Protein AF-A0A2Z3JJ74-F1 (afdb_monomer)

Mean predicted aligned error: 3.18 Å

Nearest PDB structures (foldseek):
  3q15-assembly2_B-3  TM=5.407E-01  e=2.964E-02  Bacillus subtilis
  3hym-assembly10_H  TM=3.505E-01  e=3.329E-03  Homo sapiens
  3q15-assembly1_A-2  TM=4.955E-01  e=2.964E-02  Bacillus subtilis
  8rw5-assembly1_B  TM=6.571E-01  e=2.041E-01  Myxococcus xanthus
  4i1a-assembly3_A  TM=4.441E-01  e=2.104E-02  Bacillus subtilis subsp. subtilis str. 168

Secondary structure (DSSP, 8-state):
--HHHHHTS-HHHHHHHHHH--PPTT-HHHHHHHHHHTT-HHHHHHHHHHTGGGGHHHHHHHHHHTT-HHHHHHHHTTS-SSHHHHHHHHHHHHHHTSSHHHHHHHHHHHHHHHT-HHHHHHHHHHHHHHHHHTT-HHHHHHHHHHHHHHHHHTTPPPPHHHHHHHHHHHHHTT-HHHHHHHHHHHHHHSPTTSHHHHHHHHHTT-HHHHHHHHHHTT--GGGSPP--

Structure (mmCIF, N/CA/C/O backbone):
data_AF-A0A2Z3JJ74-F1
#
_entry.id   AF-A0A2Z3JJ74-F1
#
loop_
_atom_site.group_PDB
_atom_site.id
_atom_site.type_symbol
_atom_site.label_atom_id
_atom_site.label_alt_id
_atom_site.label_comp_id
_atom_site.label_asym_id
_atom_site.label_entity_id
_atom_site.label_seq_id
_atom_site.pdbx_PDB_ins_code
_atom_site.Cartn_x
_atom_site.Cartn_y
_atom_site.Cartn_z
_atom_site.occupancy
_atom_site.B_iso_or_equiv
_atom_site.auth_seq_id
_atom_site.auth_comp_id
_atom_site.auth_asym_id
_atom_site.auth_atom_id
_atom_site.pdbx_PDB_model_num
ATOM 1 N N . MET A 1 1 ? 0.971 3.883 -30.076 1.00 81.44 1 MET A N 1
ATOM 2 C CA . MET A 1 1 ? 0.743 4.647 -28.828 1.00 81.44 1 MET A CA 1
ATOM 3 C C . MET A 1 1 ? 1.980 4.491 -27.959 1.00 81.44 1 MET A C 1
ATOM 5 O O . MET A 1 1 ? 2.457 3.372 -27.861 1.00 81.44 1 MET A O 1
ATOM 9 N N . THR A 1 2 ? 2.537 5.574 -27.412 1.00 91.25 2 THR A N 1
ATOM 10 C CA . THR A 1 2 ? 3.778 5.535 -26.610 1.00 91.25 2 THR A CA 1
ATOM 11 C C . THR A 1 2 ? 3.475 5.489 -25.112 1.00 91.25 2 THR A C 1
ATOM 13 O O . THR A 1 2 ? 2.381 5.871 -24.689 1.00 91.25 2 THR A O 1
ATOM 16 N N . LEU A 1 3 ? 4.451 5.090 -24.288 1.00 90.12 3 LEU A N 1
ATOM 17 C CA . LEU A 1 3 ? 4.303 5.116 -22.830 1.00 90.12 3 LEU A CA 1
ATOM 18 C C . LEU A 1 3 ? 4.052 6.536 -22.290 1.00 90.12 3 LEU A C 1
ATOM 20 O O . LEU A 1 3 ? 3.273 6.722 -21.356 1.00 90.12 3 LEU A O 1
ATOM 24 N N . ALA A 1 4 ? 4.670 7.551 -22.902 1.00 90.50 4 ALA A N 1
ATOM 25 C CA . ALA A 1 4 ? 4.435 8.950 -22.552 1.00 90.50 4 ALA A CA 1
ATOM 26 C C . ALA A 1 4 ? 2.976 9.367 -22.802 1.00 90.50 4 ALA A C 1
ATOM 28 O O . ALA A 1 4 ? 2.380 10.020 -21.950 1.00 90.50 4 ALA A O 1
ATOM 29 N N . ALA A 1 5 ? 2.382 8.932 -23.920 1.00 91.12 5 ALA A N 1
ATOM 30 C CA . ALA A 1 5 ? 0.978 9.200 -24.225 1.00 91.12 5 ALA A CA 1
ATOM 31 C C . ALA A 1 5 ? 0.029 8.513 -23.234 1.00 91.12 5 ALA A C 1
ATOM 33 O O . ALA A 1 5 ? -0.973 9.098 -22.847 1.00 91.12 5 ALA A O 1
ATOM 34 N N . LEU A 1 6 ? 0.353 7.301 -22.771 1.00 92.56 6 LEU A N 1
ATOM 35 C CA . LEU A 1 6 ? -0.458 6.617 -21.759 1.00 92.56 6 LEU A CA 1
ATOM 36 C C . LEU A 1 6 ? -0.535 7.400 -20.444 1.00 92.56 6 LEU A C 1
ATOM 38 O O . LEU A 1 6 ? -1.599 7.475 -19.840 1.00 92.56 6 LEU A O 1
ATOM 42 N N . ARG A 1 7 ? 0.570 8.015 -20.006 1.00 90.62 7 ARG A N 1
ATOM 43 C CA . ARG A 1 7 ? 0.632 8.754 -18.730 1.00 90.62 7 ARG A CA 1
ATOM 44 C C . ARG A 1 7 ? -0.282 9.976 -18.675 1.00 90.62 7 ARG A C 1
ATOM 46 O O . ARG A 1 7 ? -0.582 10.441 -17.581 1.00 90.62 7 ARG A O 1
ATOM 53 N N . THR A 1 8 ? -0.694 10.504 -19.825 1.00 91.12 8 THR A N 1
ATOM 54 C CA . THR A 1 8 ? -1.571 11.678 -19.903 1.00 91.12 8 THR A CA 1
ATOM 55 C C . THR A 1 8 ? -3.040 11.311 -20.085 1.00 91.12 8 THR A C 1
ATOM 57 O O . THR A 1 8 ? -3.897 12.193 -20.025 1.00 91.12 8 THR A O 1
ATOM 60 N N . LEU A 1 9 ? -3.358 10.028 -20.298 1.00 91.31 9 LEU A N 1
ATOM 61 C CA . LEU A 1 9 ? -4.735 9.602 -20.498 1.00 91.31 9 LEU A CA 1
ATOM 62 C C . LEU A 1 9 ? -5.548 9.715 -19.200 1.00 91.31 9 LEU A C 1
ATOM 64 O O . LEU A 1 9 ? -5.073 9.320 -18.132 1.00 91.31 9 LEU A O 1
ATOM 68 N N . PRO A 1 10 ? -6.817 10.154 -19.287 1.00 90.69 10 PRO A N 1
ATOM 69 C CA . PRO A 1 10 ? -7.765 9.998 -18.195 1.00 90.69 10 PRO A CA 1
ATOM 70 C C . PRO A 1 10 ? -7.895 8.526 -17.786 1.00 90.69 10 PRO A C 1
ATOM 72 O O . PRO A 1 10 ? -7.882 7.638 -18.641 1.00 90.69 10 PRO A O 1
ATOM 75 N N . ASP A 1 11 ? -8.115 8.269 -16.494 1.00 86.56 11 ASP A N 1
ATOM 76 C CA . ASP A 1 11 ? -8.204 6.907 -15.939 1.00 86.56 11 ASP A CA 1
ATOM 77 C C . ASP A 1 11 ? -9.179 5.993 -16.705 1.00 86.56 11 ASP A C 1
ATOM 79 O O . ASP A 1 11 ? -8.875 4.829 -16.964 1.00 86.56 11 ASP A O 1
ATOM 83 N N . ALA A 1 12 ? -10.321 6.549 -17.133 1.00 85.62 12 ALA A N 1
ATOM 84 C CA . ALA A 1 12 ? -11.353 5.832 -17.880 1.00 85.62 12 ALA A CA 1
ATOM 85 C C . ALA A 1 12 ? -10.847 5.246 -19.212 1.00 85.62 12 ALA A C 1
ATOM 87 O O . ALA A 1 12 ? -11.315 4.191 -19.635 1.00 85.62 12 ALA A O 1
ATOM 88 N N . LEU A 1 13 ? -9.885 5.909 -19.862 1.00 92.31 13 LEU A N 1
ATOM 89 C CA . LEU A 1 13 ? -9.288 5.465 -21.125 1.00 92.31 13 LEU A CA 1
ATOM 90 C C . LEU A 1 13 ? -7.998 4.672 -20.899 1.00 92.31 13 LEU A C 1
ATOM 92 O O . LEU A 1 13 ? -7.691 3.763 -21.673 1.00 92.31 13 LEU A O 1
ATOM 96 N N . LEU A 1 14 ? -7.267 4.982 -19.824 1.00 93.06 14 LEU A N 1
ATOM 97 C CA . LEU A 1 14 ? -5.982 4.369 -19.504 1.00 93.06 14 LEU A CA 1
ATOM 98 C C . LEU A 1 14 ? -6.075 2.844 -19.398 1.00 93.06 14 LEU A C 1
ATOM 100 O O . LEU A 1 14 ? -5.229 2.142 -19.942 1.00 93.06 14 LEU A O 1
ATOM 104 N N . LEU A 1 15 ? -7.110 2.310 -18.745 1.00 91.38 15 LEU A N 1
ATOM 105 C CA . LEU A 1 15 ? -7.262 0.860 -18.589 1.00 91.38 15 LEU A CA 1
ATOM 106 C C . LEU A 1 15 ? -7.426 0.123 -19.920 1.00 91.38 15 LEU A C 1
ATOM 108 O O . LEU A 1 15 ? -6.804 -0.919 -20.126 1.00 91.38 15 LEU A O 1
ATOM 112 N N . GLY A 1 16 ? -8.272 0.645 -20.811 1.00 92.31 16 GLY A N 1
ATOM 113 C CA . GLY A 1 16 ? -8.453 0.071 -22.144 1.00 92.31 16 GLY A CA 1
ATOM 114 C C . GLY A 1 16 ? -7.152 0.137 -22.936 1.00 92.31 16 GLY A C 1
ATOM 115 O O . GLY A 1 16 ? -6.724 -0.855 -23.519 1.00 92.31 16 GLY A O 1
ATOM 116 N N . ALA A 1 17 ? -6.474 1.280 -22.864 1.00 94.44 17 ALA A N 1
ATOM 117 C CA . ALA A 1 17 ? -5.208 1.513 -23.536 1.00 94.44 17 ALA A CA 1
ATOM 118 C C . ALA A 1 17 ? -4.090 0.569 -23.044 1.00 94.44 17 ALA A C 1
ATOM 120 O O . ALA A 1 17 ? -3.390 -0.018 -23.865 1.00 94.44 17 ALA A O 1
ATOM 121 N N . LEU A 1 18 ? -3.962 0.351 -21.729 1.00 94.38 18 LEU A N 1
ATOM 122 C CA . LEU A 1 18 ? -2.958 -0.544 -21.137 1.00 94.38 18 LEU A CA 1
ATOM 123 C C . LEU A 1 18 ? -3.126 -2.005 -21.574 1.00 94.38 18 LEU A C 1
ATOM 125 O O . LEU A 1 18 ? -2.128 -2.686 -21.780 1.00 94.38 18 LEU A O 1
ATOM 129 N N . LYS A 1 19 ? -4.363 -2.487 -21.755 1.00 91.31 19 LYS A N 1
ATOM 130 C CA . LYS A 1 19 ? -4.632 -3.876 -22.181 1.00 91.31 19 LYS A CA 1
ATOM 131 C C . LYS A 1 19 ? -4.130 -4.193 -23.590 1.00 91.31 19 LYS A C 1
ATOM 133 O O . LYS A 1 19 ? -3.843 -5.349 -23.882 1.00 91.31 19 LYS A O 1
ATOM 138 N N . HIS A 1 20 ? -4.048 -3.180 -24.448 1.00 94.00 20 HIS A N 1
ATOM 139 C CA . HIS A 1 20 ? -3.585 -3.306 -25.832 1.00 94.00 20 HIS A CA 1
ATOM 140 C C . HIS A 1 20 ? -2.182 -2.729 -26.041 1.00 94.00 20 HIS A C 1
ATOM 142 O O . HIS A 1 20 ? -1.669 -2.734 -27.159 1.00 94.00 20 HIS A O 1
ATOM 148 N N . PHE A 1 21 ? -1.568 -2.202 -24.983 1.00 95.25 21 PHE A N 1
ATOM 149 C CA . PHE A 1 21 ? -0.227 -1.659 -25.041 1.00 95.25 21 PHE A CA 1
ATOM 150 C C . PHE A 1 21 ? 0.806 -2.772 -24.890 1.00 95.25 21 PHE A C 1
ATOM 152 O O . PHE A 1 21 ? 0.683 -3.641 -24.030 1.00 95.25 21 PHE A O 1
ATOM 159 N N . GLN A 1 22 ? 1.858 -2.692 -25.696 1.00 95.25 22 GLN A N 1
ATOM 160 C CA . GLN A 1 22 ? 3.058 -3.495 -25.544 1.00 95.25 22 GLN A CA 1
ATOM 161 C C . GLN A 1 22 ? 4.233 -2.523 -25.363 1.00 95.25 22 GLN A C 1
ATOM 163 O O . GLN A 1 22 ? 4.467 -1.721 -26.271 1.00 95.25 22 GLN A O 1
ATOM 168 N N . PRO A 1 23 ? 4.940 -2.545 -24.217 1.00 94.75 23 PRO A N 1
ATOM 169 C CA . PRO A 1 23 ? 6.120 -1.708 -24.029 1.00 94.75 23 PRO A CA 1
ATOM 170 C C . PRO A 1 23 ? 7.204 -2.067 -25.045 1.00 94.75 23 PRO A C 1
ATOM 172 O O . PRO A 1 23 ? 7.373 -3.241 -25.389 1.00 94.75 23 PRO A O 1
ATOM 175 N N . ALA A 1 24 ? 7.933 -1.054 -25.516 1.00 94.19 24 ALA A N 1
ATOM 176 C CA . ALA A 1 24 ? 9.153 -1.278 -26.278 1.00 94.19 24 ALA A CA 1
ATOM 177 C C . ALA A 1 24 ? 10.269 -1.811 -25.363 1.00 94.19 24 ALA A C 1
ATOM 179 O O . ALA A 1 24 ? 10.198 -1.675 -24.139 1.00 94.19 24 ALA A O 1
ATOM 180 N N . LEU A 1 25 ? 11.314 -2.381 -25.969 1.00 92.00 25 LEU A N 1
ATOM 181 C CA . LEU A 1 25 ? 12.481 -2.866 -25.236 1.00 92.00 25 LEU A CA 1
ATOM 182 C C . LEU A 1 25 ? 13.097 -1.736 -24.395 1.00 92.00 25 LEU A C 1
ATOM 184 O O . LEU A 1 25 ? 13.431 -0.676 -24.924 1.00 92.00 25 LEU A O 1
ATOM 188 N N . GLY A 1 26 ? 13.259 -1.977 -23.097 1.00 92.75 26 GLY A N 1
ATOM 189 C CA . GLY A 1 26 ? 13.773 -1.012 -22.126 1.00 92.75 26 GLY A CA 1
ATOM 190 C C . GLY A 1 26 ? 12.697 -0.142 -21.463 1.00 92.75 26 GLY A C 1
ATOM 191 O O . GLY A 1 26 ? 12.994 0.547 -20.486 1.00 92.75 26 GLY A O 1
ATOM 192 N N . GLU A 1 27 ? 11.445 -0.171 -21.931 1.00 95.44 27 GLU A N 1
ATOM 193 C CA . GLU A 1 27 ? 10.333 0.571 -21.320 1.00 95.44 27 GLU A CA 1
ATOM 194 C C . GLU A 1 27 ? 9.544 -0.258 -20.295 1.00 95.44 27 GLU A C 1
ATOM 196 O O . GLU A 1 27 ? 8.685 0.282 -19.590 1.00 95.44 27 GLU A O 1
ATOM 201 N N . GLU A 1 28 ? 9.812 -1.560 -20.180 1.00 96.69 28 GLU A N 1
ATOM 202 C CA . GLU A 1 28 ? 8.980 -2.508 -19.439 1.00 96.69 28 GLU A CA 1
ATOM 203 C C . GLU A 1 28 ? 8.867 -2.148 -17.955 1.00 96.69 28 GLU A C 1
ATOM 205 O O . GLU A 1 28 ? 7.777 -2.209 -17.391 1.00 96.69 28 GLU A O 1
ATOM 210 N N . GLY A 1 29 ? 9.952 -1.690 -17.323 1.00 96.00 29 GLY A N 1
ATOM 211 C CA . GLY A 1 29 ? 9.925 -1.275 -15.916 1.00 96.00 29 GLY A CA 1
ATOM 212 C C . GLY A 1 29 ? 9.048 -0.039 -15.685 1.00 96.00 29 GLY A C 1
ATOM 213 O O . GLY A 1 29 ? 8.259 0.020 -14.740 1.00 96.00 29 GLY A O 1
ATOM 214 N N . ALA A 1 30 ? 9.122 0.937 -16.589 1.00 95.88 30 ALA A N 1
ATOM 215 C CA . ALA A 1 30 ? 8.307 2.144 -16.518 1.00 95.88 30 ALA A CA 1
ATOM 216 C C . ALA A 1 30 ? 6.828 1.856 -16.836 1.00 95.88 30 ALA A C 1
ATOM 218 O O . ALA A 1 30 ? 5.938 2.452 -16.220 1.00 95.88 30 ALA A O 1
ATOM 219 N N . ALA A 1 31 ? 6.561 0.922 -17.751 1.00 96.88 31 ALA A N 1
ATOM 220 C CA . ALA A 1 31 ? 5.224 0.412 -18.027 1.00 96.88 31 ALA A CA 1
ATOM 221 C C . ALA A 1 31 ? 4.662 -0.373 -16.832 1.00 96.88 31 ALA A C 1
ATOM 223 O O . ALA A 1 31 ? 3.504 -0.178 -16.465 1.00 96.88 31 ALA A O 1
ATOM 224 N N . ALA A 1 32 ? 5.484 -1.193 -16.170 1.00 97.81 32 ALA A N 1
ATOM 225 C CA . ALA A 1 32 ? 5.106 -1.936 -14.973 1.00 97.81 32 ALA A CA 1
ATOM 226 C C . ALA A 1 32 ? 4.701 -1.000 -13.828 1.00 97.81 32 ALA A C 1
ATOM 228 O O . ALA A 1 32 ? 3.662 -1.202 -13.200 1.00 97.81 32 ALA A O 1
ATOM 229 N N . ALA A 1 33 ? 5.472 0.067 -13.597 1.00 96.81 33 ALA A N 1
ATOM 230 C CA . ALA A 1 33 ? 5.139 1.087 -12.606 1.00 96.81 33 ALA A CA 1
ATOM 231 C C . ALA A 1 33 ? 3.805 1.781 -12.924 1.00 96.81 33 ALA A C 1
ATOM 233 O O . ALA A 1 33 ? 2.973 1.955 -12.032 1.00 96.81 33 ALA A O 1
ATOM 234 N N . LEU A 1 34 ? 3.573 2.131 -14.196 1.00 96.25 34 LEU A N 1
ATOM 235 C CA . LEU A 1 34 ? 2.317 2.744 -14.632 1.00 96.25 34 LEU A CA 1
ATOM 236 C C . LEU A 1 34 ? 1.124 1.799 -14.433 1.00 96.25 34 LEU A C 1
ATOM 238 O O . LEU A 1 34 ? 0.114 2.209 -13.866 1.00 96.25 34 LEU A O 1
ATOM 242 N N . ALA A 1 35 ? 1.247 0.533 -14.842 1.00 96.88 35 ALA A N 1
ATOM 243 C CA . ALA A 1 35 ? 0.207 -0.474 -14.646 1.00 96.88 35 ALA A CA 1
ATOM 244 C C . ALA A 1 35 ? -0.103 -0.692 -13.159 1.00 96.88 35 ALA A C 1
ATOM 246 O O . ALA A 1 35 ? -1.271 -0.753 -12.771 1.00 96.88 35 ALA A O 1
ATOM 247 N N . LEU A 1 36 ? 0.928 -0.742 -12.309 1.00 96.62 36 LEU A N 1
ATOM 248 C CA . LEU A 1 36 ? 0.751 -0.894 -10.870 1.00 96.62 36 LEU A CA 1
ATOM 249 C C . LEU A 1 36 ? 0.042 0.329 -10.275 1.00 96.62 36 LEU A C 1
ATOM 251 O O . LEU A 1 36 ? -0.897 0.173 -9.495 1.00 96.62 36 LEU A O 1
ATOM 255 N N . GLY A 1 37 ? 0.444 1.544 -10.655 1.00 94.44 37 GLY A N 1
ATOM 256 C CA . GLY A 1 37 ? -0.219 2.785 -10.240 1.00 94.44 37 GLY A CA 1
ATOM 257 C C . GLY A 1 37 ? -1.682 2.861 -10.690 1.00 94.44 37 GLY A C 1
ATOM 258 O O . GLY A 1 37 ? -2.534 3.316 -9.932 1.00 94.44 37 GLY A O 1
ATOM 259 N N . ALA A 1 38 ? -1.987 2.329 -11.875 1.00 94.50 38 ALA A N 1
ATOM 260 C CA . ALA A 1 38 ? -3.339 2.234 -12.419 1.00 94.50 38 ALA A CA 1
ATOM 261 C C . ALA A 1 38 ? -4.171 1.079 -11.824 1.00 94.50 38 ALA A C 1
ATOM 263 O O . ALA A 1 38 ? -5.308 0.877 -12.250 1.00 94.50 38 ALA A O 1
ATOM 264 N N . GLY A 1 39 ? -3.637 0.306 -10.873 1.00 95.56 39 GLY A N 1
ATOM 265 C CA . GLY A 1 39 ? -4.351 -0.815 -10.259 1.00 95.56 39 GLY A CA 1
ATOM 266 C C . GLY A 1 39 ? -4.586 -1.986 -11.214 1.00 95.56 39 GLY A C 1
ATOM 267 O O . GLY A 1 39 ? -5.632 -2.621 -11.157 1.00 95.56 39 GLY A O 1
ATOM 268 N N . VAL A 1 40 ? -3.625 -2.261 -12.102 1.00 96.50 40 VAL A N 1
ATOM 269 C CA . VAL A 1 40 ? -3.618 -3.433 -12.992 1.00 96.50 40 VAL A CA 1
ATOM 270 C C . VAL A 1 40 ? -2.406 -4.311 -12.659 1.00 96.50 40 VAL A C 1
ATOM 272 O 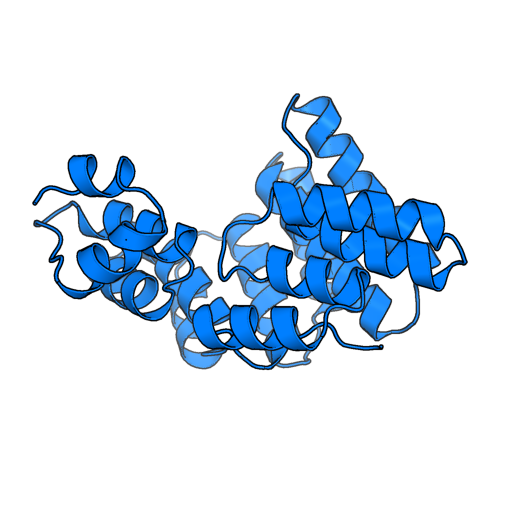O . VAL A 1 40 ? -1.422 -4.335 -13.408 1.00 96.50 40 VAL A O 1
ATOM 275 N N . PRO A 1 41 ? -2.411 -4.984 -11.493 1.00 97.88 41 PRO A N 1
ATOM 276 C CA . PRO A 1 41 ? -1.227 -5.673 -11.001 1.00 97.88 41 PRO A CA 1
ATOM 277 C C . PRO A 1 41 ? -0.805 -6.870 -11.870 1.00 97.88 41 PRO A C 1
ATOM 279 O O . PRO A 1 41 ? 0.387 -7.149 -11.921 1.00 97.88 41 PRO A O 1
ATOM 282 N N . ASP A 1 42 ? -1.701 -7.524 -12.621 1.00 97.94 42 ASP A N 1
ATOM 283 C CA . ASP A 1 42 ? -1.299 -8.590 -13.563 1.00 97.94 42 ASP A CA 1
ATOM 284 C C . ASP A 1 42 ? -0.343 -8.083 -14.662 1.00 97.94 42 ASP A C 1
ATOM 286 O O . ASP A 1 42 ? 0.724 -8.657 -14.892 1.00 97.94 42 ASP A O 1
ATOM 290 N N . LEU A 1 43 ? -0.675 -6.947 -15.293 1.00 97.75 43 LEU A N 1
ATOM 291 C CA . LEU A 1 43 ? 0.197 -6.321 -16.296 1.00 97.75 43 LEU A CA 1
ATOM 292 C C . LEU A 1 43 ? 1.499 -5.823 -15.665 1.00 97.75 43 LEU A C 1
ATOM 294 O O . LEU A 1 43 ? 2.571 -5.991 -16.247 1.00 97.75 43 LEU A O 1
ATOM 298 N N . ALA A 1 44 ? 1.418 -5.257 -14.458 1.00 98.19 44 ALA A N 1
ATOM 299 C CA . ALA A 1 44 ? 2.596 -4.811 -13.725 1.00 98.19 44 ALA A CA 1
ATOM 300 C C . ALA A 1 44 ? 3.560 -5.961 -13.417 1.00 98.19 44 ALA A C 1
ATOM 302 O O . ALA A 1 44 ? 4.767 -5.808 -13.595 1.00 98.19 44 ALA A O 1
ATOM 303 N N . LEU A 1 45 ? 3.037 -7.118 -13.000 1.00 98.56 45 LEU A N 1
ATOM 304 C CA . LEU A 1 45 ? 3.833 -8.317 -12.768 1.00 98.56 45 LEU A CA 1
ATOM 305 C C . LEU A 1 45 ? 4.510 -8.768 -14.064 1.00 98.56 45 LEU A C 1
ATOM 307 O O . LEU A 1 45 ? 5.725 -8.946 -14.093 1.00 98.56 45 LEU A O 1
ATOM 311 N N . ARG A 1 46 ? 3.741 -8.895 -15.149 1.00 98.19 46 ARG A N 1
ATOM 312 C CA . ARG A 1 46 ? 4.244 -9.360 -16.447 1.00 98.19 46 ARG A CA 1
ATOM 313 C C . ARG A 1 46 ? 5.375 -8.486 -16.985 1.00 98.19 46 ARG A C 1
ATOM 315 O O . ARG A 1 46 ? 6.429 -9.002 -17.349 1.00 98.19 46 ARG A O 1
ATOM 322 N N . TRP A 1 47 ? 5.171 -7.173 -17.030 1.00 98.38 47 TRP A N 1
ATOM 323 C CA . TRP A 1 47 ? 6.189 -6.247 -17.530 1.00 98.38 47 TRP A CA 1
ATOM 324 C C . TRP A 1 47 ? 7.348 -6.077 -16.543 1.00 98.38 47 TRP A C 1
ATOM 326 O O . TRP A 1 47 ? 8.492 -5.953 -16.966 1.00 98.38 47 TRP A O 1
ATOM 336 N N . GLY A 1 48 ? 7.092 -6.158 -15.234 1.00 98.12 48 GLY A N 1
ATOM 337 C CA . GLY A 1 48 ? 8.147 -6.147 -14.221 1.00 98.12 48 GLY A CA 1
ATOM 338 C C . GLY A 1 48 ? 9.099 -7.338 -14.357 1.00 98.12 48 GLY A C 1
ATOM 339 O O . GLY A 1 48 ? 10.308 -7.160 -14.252 1.00 98.12 48 GLY A O 1
ATOM 340 N N . LEU A 1 49 ? 8.572 -8.530 -14.659 1.00 97.88 49 LEU A N 1
ATOM 341 C CA . LEU A 1 49 ? 9.383 -9.713 -14.970 1.00 97.88 49 LEU A CA 1
ATOM 342 C C . LEU A 1 49 ? 10.199 -9.523 -16.256 1.00 97.88 49 LEU A C 1
ATOM 344 O O . LEU A 1 49 ? 11.384 -9.849 -16.279 1.00 97.88 49 LEU A O 1
ATOM 348 N N . ALA A 1 50 ? 9.586 -8.970 -17.307 1.00 97.38 50 ALA A N 1
ATOM 349 C CA . ALA A 1 50 ? 10.257 -8.717 -18.585 1.00 97.38 50 ALA A CA 1
ATOM 350 C C . ALA A 1 50 ? 11.413 -7.706 -18.465 1.00 97.38 50 ALA A C 1
ATOM 352 O O . ALA A 1 50 ? 12.429 -7.854 -19.137 1.00 97.38 50 ALA A O 1
ATOM 353 N N . ALA A 1 51 ? 11.303 -6.731 -17.559 1.00 96.50 51 ALA A N 1
ATOM 354 C CA . ALA A 1 51 ? 12.360 -5.758 -17.276 1.00 96.50 51 ALA A CA 1
ATOM 355 C C . ALA A 1 51 ? 13.571 -6.345 -16.513 1.00 96.50 51 ALA A C 1
ATOM 357 O O . ALA A 1 51 ? 14.538 -5.627 -16.239 1.00 96.50 51 ALA A O 1
ATOM 358 N N . GLY A 1 52 ? 13.521 -7.620 -16.111 1.00 94.31 52 GLY A N 1
ATOM 359 C CA . GLY A 1 52 ? 14.601 -8.283 -15.386 1.00 94.31 52 GLY A CA 1
ATOM 360 C C . GLY A 1 52 ? 14.895 -7.627 -14.025 1.00 94.31 52 GLY A C 1
ATOM 361 O O . GLY A 1 52 ? 13.963 -7.237 -13.314 1.00 94.31 52 GLY A O 1
ATOM 362 N N . PRO A 1 53 ? 16.177 -7.477 -13.630 1.00 92.94 53 PRO A N 1
ATOM 363 C CA . PRO A 1 53 ? 16.546 -6.938 -12.318 1.00 92.94 53 PRO A CA 1
ATOM 364 C C . PRO A 1 53 ? 15.947 -5.558 -12.011 1.00 92.94 53 PRO A C 1
ATOM 366 O O . PRO A 1 53 ? 15.558 -5.297 -10.875 1.00 92.94 53 PRO A O 1
ATOM 369 N N . ALA A 1 54 ? 15.810 -4.694 -13.022 1.00 91.69 54 ALA A N 1
ATOM 370 C CA . ALA A 1 54 ? 15.269 -3.345 -12.855 1.00 91.69 54 ALA A CA 1
ATOM 371 C C . ALA A 1 54 ? 13.765 -3.333 -12.513 1.00 91.69 54 ALA A C 1
ATOM 373 O O . ALA A 1 54 ? 13.283 -2.393 -11.883 1.00 91.69 54 ALA A O 1
ATOM 374 N N . GLY A 1 55 ? 13.018 -4.372 -12.906 1.00 95.44 55 GLY A N 1
ATOM 375 C CA . GLY A 1 55 ? 11.590 -4.512 -12.610 1.00 95.44 55 GLY A CA 1
ATOM 376 C C . GLY A 1 55 ? 11.268 -5.441 -11.443 1.00 95.44 55 GLY A C 1
ATOM 377 O O . GLY A 1 55 ? 10.103 -5.531 -11.057 1.00 95.44 55 GLY A O 1
ATOM 378 N N . ALA A 1 56 ? 12.263 -6.105 -10.847 1.00 96.44 56 ALA A N 1
ATOM 379 C CA . ALA A 1 56 ? 12.047 -7.148 -9.845 1.00 96.44 56 ALA A CA 1
ATOM 380 C C . ALA A 1 56 ? 11.248 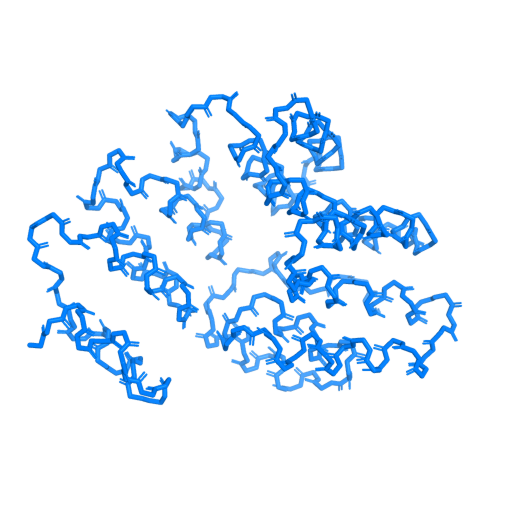-6.660 -8.621 1.00 96.44 56 ALA A C 1
ATOM 382 O O . ALA A 1 56 ? 10.326 -7.341 -8.171 1.00 96.44 56 ALA A O 1
ATOM 383 N N . ALA A 1 57 ? 11.533 -5.452 -8.121 1.00 97.25 57 ALA A N 1
ATOM 384 C CA . ALA A 1 57 ? 10.795 -4.872 -6.996 1.00 97.25 57 ALA A CA 1
ATOM 385 C C . ALA A 1 57 ? 9.323 -4.575 -7.347 1.00 97.25 57 ALA A C 1
ATOM 387 O O . ALA A 1 57 ? 8.427 -4.814 -6.536 1.00 97.25 57 ALA A O 1
ATOM 388 N N . LEU A 1 58 ? 9.057 -4.100 -8.570 1.00 97.62 58 LEU A N 1
ATOM 389 C CA . LEU A 1 58 ? 7.697 -3.856 -9.061 1.00 97.62 58 LEU A CA 1
ATOM 390 C C . LEU A 1 58 ? 6.938 -5.167 -9.268 1.00 97.62 58 LEU A C 1
ATOM 392 O O . LEU A 1 58 ? 5.779 -5.266 -8.871 1.00 97.62 58 LEU A O 1
ATOM 396 N N . ALA A 1 59 ? 7.601 -6.182 -9.824 1.00 98.56 59 ALA A N 1
ATOM 397 C CA . ALA A 1 59 ? 7.049 -7.521 -9.977 1.00 98.56 59 ALA A CA 1
ATOM 398 C C . ALA A 1 59 ? 6.692 -8.133 -8.611 1.00 98.56 59 ALA A C 1
ATOM 400 O O . ALA A 1 59 ? 5.591 -8.653 -8.442 1.00 98.56 59 ALA A O 1
ATOM 401 N N . ALA A 1 60 ? 7.569 -8.008 -7.609 1.00 98.62 60 ALA A N 1
ATOM 402 C CA . ALA A 1 60 ? 7.297 -8.465 -6.248 1.00 98.62 60 ALA A CA 1
ATOM 403 C C . ALA A 1 60 ? 6.077 -7.753 -5.639 1.00 98.62 60 ALA A C 1
ATOM 405 O O . ALA A 1 60 ? 5.163 -8.407 -5.138 1.00 98.62 60 ALA A O 1
ATOM 406 N N . ALA A 1 61 ? 6.018 -6.420 -5.729 1.00 98.31 61 ALA A N 1
ATOM 407 C CA . ALA A 1 61 ? 4.882 -5.643 -5.234 1.00 98.31 61 ALA A CA 1
ATOM 408 C C . ALA A 1 61 ? 3.565 -6.007 -5.945 1.00 98.31 61 ALA A C 1
ATOM 410 O O . ALA A 1 61 ? 2.517 -6.099 -5.303 1.00 98.31 61 ALA A O 1
ATOM 411 N N . ALA A 1 62 ? 3.610 -6.250 -7.256 1.00 98.62 62 ALA A N 1
ATOM 412 C CA . ALA A 1 62 ? 2.465 -6.693 -8.041 1.00 98.62 62 ALA A CA 1
ATOM 413 C C . ALA A 1 62 ? 1.990 -8.098 -7.633 1.00 98.62 62 ALA A C 1
ATOM 415 O O . ALA A 1 62 ? 0.797 -8.292 -7.399 1.00 98.62 62 ALA A O 1
ATOM 416 N N . ALA A 1 63 ? 2.914 -9.047 -7.456 1.00 98.81 63 ALA A N 1
ATOM 417 C CA . ALA A 1 63 ? 2.607 -10.392 -6.971 1.00 98.81 63 ALA A CA 1
ATOM 418 C C . ALA A 1 63 ? 1.960 -10.362 -5.575 1.00 98.81 63 ALA A C 1
ATOM 420 O O . ALA A 1 63 ? 0.968 -11.053 -5.344 1.00 98.81 63 ALA A O 1
ATOM 421 N N . LEU A 1 64 ? 2.449 -9.505 -4.667 1.00 98.56 64 LEU A N 1
ATOM 422 C CA . LEU A 1 64 ? 1.822 -9.292 -3.357 1.00 98.56 64 LEU A CA 1
ATOM 423 C C . LEU A 1 64 ? 0.397 -8.743 -3.487 1.00 98.56 64 LEU A C 1
ATOM 425 O O . LEU A 1 64 ? -0.497 -9.217 -2.790 1.00 98.56 64 LEU A O 1
ATOM 429 N N . ARG A 1 65 ? 0.150 -7.776 -4.383 1.00 98.06 65 ARG A N 1
ATOM 430 C CA . ARG A 1 65 ? -1.208 -7.252 -4.628 1.00 98.06 65 ARG A CA 1
ATOM 431 C C . ARG A 1 65 ? -2.168 -8.324 -5.123 1.00 98.06 65 ARG A C 1
ATOM 433 O O . ARG A 1 65 ? -3.297 -8.361 -4.654 1.00 98.06 65 ARG A O 1
ATOM 440 N N . LEU A 1 66 ? -1.701 -9.214 -5.994 1.00 98.44 66 LEU A N 1
ATOM 441 C CA . LEU A 1 66 ? -2.473 -10.349 -6.509 1.00 98.44 66 LEU A CA 1
ATOM 442 C C . LEU A 1 66 ? -2.674 -11.472 -5.474 1.00 98.44 66 LEU A C 1
ATOM 444 O O . LEU A 1 66 ? -3.392 -12.428 -5.746 1.00 98.44 66 LEU A O 1
ATOM 448 N N . GLY A 1 67 ? -2.016 -11.411 -4.310 1.00 97.69 67 GLY A N 1
ATOM 449 C CA . GLY A 1 67 ? -2.011 -12.505 -3.333 1.00 97.69 67 GLY A CA 1
ATOM 450 C C . GLY A 1 67 ? -1.170 -13.718 -3.754 1.00 97.69 67 GLY A C 1
ATOM 451 O O . GLY A 1 67 ? -1.291 -14.783 -3.157 1.00 97.69 67 GLY A O 1
ATOM 452 N N . GLN A 1 68 ? -0.300 -13.581 -4.759 1.00 98.25 68 GLN A N 1
ATOM 453 C CA . GLN A 1 68 ? 0.585 -14.645 -5.241 1.00 98.25 68 GLN A CA 1
ATOM 454 C C . GLN A 1 68 ? 1.836 -14.750 -4.356 1.00 98.25 68 GLN A C 1
ATOM 456 O O . GLN A 1 68 ? 2.935 -14.343 -4.745 1.00 98.25 68 GLN A O 1
ATOM 461 N N . THR A 1 69 ? 1.667 -15.273 -3.142 1.00 97.81 69 THR A N 1
ATOM 462 C CA . THR A 1 69 ? 2.701 -15.284 -2.092 1.00 97.81 69 THR A CA 1
ATOM 463 C C . THR A 1 69 ? 3.970 -16.043 -2.497 1.00 97.81 69 THR A C 1
ATOM 465 O O . THR A 1 69 ? 5.071 -15.552 -2.256 1.00 97.81 69 THR A O 1
ATOM 468 N N . ASP A 1 70 ? 3.861 -17.171 -3.199 1.00 97.75 70 ASP A N 1
ATOM 469 C CA . ASP A 1 70 ? 5.036 -17.942 -3.641 1.00 97.75 70 ASP A CA 1
ATOM 470 C C . ASP A 1 70 ? 5.828 -17.248 -4.752 1.00 97.75 70 ASP A C 1
ATOM 472 O O . ASP A 1 70 ? 7.063 -17.234 -4.747 1.00 97.75 70 ASP A O 1
ATOM 476 N N . THR A 1 71 ? 5.130 -16.610 -5.693 1.00 98.12 71 THR A N 1
ATOM 477 C CA . THR A 1 71 ? 5.769 -15.768 -6.709 1.00 98.12 71 THR A CA 1
ATOM 478 C C . THR A 1 71 ? 6.459 -14.577 -6.053 1.00 98.12 71 THR A C 1
ATOM 480 O O . THR A 1 71 ? 7.625 -14.318 -6.349 1.00 98.12 71 THR A O 1
ATOM 483 N N . ALA A 1 72 ? 5.794 -13.904 -5.111 1.00 98.31 72 ALA A N 1
ATOM 484 C CA . ALA A 1 72 ? 6.384 -12.799 -4.367 1.00 98.31 72 ALA A CA 1
ATOM 485 C C . ALA A 1 72 ? 7.632 -13.238 -3.581 1.00 98.31 72 ALA A C 1
ATOM 487 O O . ALA A 1 72 ? 8.659 -12.572 -3.667 1.00 98.31 72 ALA A O 1
ATOM 488 N N . GLN A 1 73 ? 7.596 -14.383 -2.891 1.00 97.75 73 GLN A N 1
ATOM 489 C CA . GLN A 1 73 ? 8.746 -14.930 -2.160 1.00 97.75 73 GLN A CA 1
ATOM 490 C C . GLN A 1 73 ? 9.978 -15.092 -3.059 1.00 97.75 73 GLN A C 1
ATOM 492 O O . GLN A 1 73 ? 11.074 -14.662 -2.687 1.00 97.75 73 GLN A O 1
ATOM 497 N N . ARG A 1 74 ? 9.802 -15.696 -4.243 1.00 97.94 74 ARG A N 1
ATOM 498 C CA . ARG A 1 74 ? 10.892 -15.900 -5.211 1.00 97.94 74 ARG A CA 1
ATOM 499 C C . ARG A 1 74 ? 11.455 -14.585 -5.736 1.00 97.94 74 ARG A C 1
ATOM 501 O O . ARG A 1 74 ? 12.658 -14.493 -5.946 1.00 97.94 74 ARG A O 1
ATOM 508 N N . LEU A 1 75 ? 10.602 -13.581 -5.933 1.00 98.31 75 LEU A N 1
ATOM 509 C CA . LEU A 1 75 ? 11.012 -12.270 -6.438 1.00 98.31 75 LEU A CA 1
ATOM 510 C C . LEU A 1 75 ? 11.688 -11.406 -5.370 1.00 98.31 75 LEU A C 1
ATOM 512 O O . LEU A 1 75 ? 12.585 -10.640 -5.699 1.00 98.31 75 LEU A O 1
ATOM 516 N N . ILE A 1 76 ? 11.286 -11.535 -4.103 1.00 98.19 76 ILE A N 1
ATOM 517 C CA . ILE A 1 76 ? 11.840 -10.762 -2.982 1.00 98.19 76 ILE A CA 1
ATOM 518 C C . ILE A 1 76 ? 13.239 -11.252 -2.598 1.00 98.19 76 ILE A C 1
ATOM 520 O O . ILE A 1 76 ? 14.090 -10.437 -2.251 1.00 98.19 76 ILE A O 1
ATOM 524 N N . GLY A 1 77 ? 13.490 -12.565 -2.643 1.00 95.44 77 GLY A N 1
ATOM 525 C CA . GLY A 1 77 ? 14.753 -13.165 -2.190 1.00 95.44 77 GLY A CA 1
ATOM 526 C C . GLY A 1 77 ? 16.018 -12.525 -2.791 1.00 95.44 77 GLY A C 1
ATOM 527 O O . GLY A 1 77 ? 16.909 -12.159 -2.022 1.00 95.44 77 GLY A O 1
ATOM 528 N N . PRO A 1 78 ? 16.091 -12.340 -4.124 1.00 96.25 78 PRO A N 1
ATOM 529 C CA . PRO A 1 78 ? 17.235 -11.725 -4.800 1.00 96.25 78 PRO A CA 1
ATOM 530 C C . PRO A 1 78 ? 17.349 -10.200 -4.654 1.00 96.25 78 PRO A C 1
ATOM 532 O O . PRO A 1 78 ? 18.349 -9.639 -5.098 1.00 96.25 78 PRO A O 1
ATOM 535 N N . LEU A 1 79 ? 16.349 -9.505 -4.093 1.00 97.56 79 LEU A N 1
ATOM 536 C CA . LEU A 1 79 ? 16.411 -8.047 -3.943 1.00 97.56 79 LEU A CA 1
ATOM 537 C C . LEU A 1 79 ? 17.517 -7.639 -2.950 1.00 97.56 79 LEU A C 1
ATOM 539 O O . LEU A 1 79 ? 17.832 -8.407 -2.031 1.00 97.56 79 LEU A O 1
ATOM 543 N N . PRO A 1 80 ? 18.077 -6.421 -3.068 1.00 96.75 80 PRO A N 1
ATOM 544 C CA . PRO A 1 80 ? 19.009 -5.887 -2.079 1.00 96.75 80 PRO A CA 1
ATOM 545 C C . PRO A 1 80 ? 18.431 -5.951 -0.653 1.00 96.75 80 PRO A C 1
ATOM 547 O O . PRO A 1 80 ? 17.229 -5.747 -0.481 1.00 96.75 80 PRO A O 1
ATOM 550 N N . PRO A 1 81 ? 19.240 -6.259 0.378 1.00 96.75 81 PRO A N 1
ATOM 551 C CA . PRO A 1 81 ? 18.789 -6.368 1.768 1.00 96.75 81 PRO A CA 1
ATOM 552 C C . PRO A 1 81 ? 18.557 -4.993 2.425 1.00 96.75 81 PRO A C 1
ATOM 554 O O . PRO A 1 81 ? 19.134 -4.697 3.466 1.00 96.75 81 PRO A O 1
ATOM 557 N N . ASP A 1 82 ? 17.711 -4.164 1.814 1.00 97.88 82 ASP A N 1
ATOM 558 C CA . ASP A 1 82 ? 17.351 -2.816 2.265 1.00 97.88 82 ASP A CA 1
ATOM 559 C C . ASP A 1 82 ? 15.968 -2.763 2.946 1.00 97.88 82 ASP A C 1
ATOM 561 O O . ASP A 1 82 ? 15.219 -3.749 3.003 1.00 97.88 82 ASP A O 1
ATOM 565 N N . ALA A 1 83 ? 15.607 -1.590 3.467 1.00 98.19 83 ALA A N 1
ATOM 566 C CA . ALA A 1 83 ? 14.324 -1.350 4.117 1.00 98.19 83 ALA A CA 1
ATOM 567 C C . ALA A 1 83 ? 13.118 -1.648 3.211 1.00 98.19 83 ALA A C 1
ATOM 569 O O . ALA A 1 83 ? 12.089 -2.130 3.689 1.00 98.19 83 ALA A O 1
ATOM 570 N N . ARG A 1 84 ? 13.218 -1.398 1.900 1.00 98.19 84 ARG A N 1
ATOM 571 C CA . ARG A 1 84 ? 12.112 -1.634 0.959 1.00 98.19 84 ARG A CA 1
ATOM 572 C C . ARG A 1 84 ? 11.864 -3.122 0.781 1.00 98.19 84 ARG A C 1
ATOM 574 O O . ARG A 1 84 ? 10.710 -3.555 0.831 1.00 98.19 84 ARG A O 1
ATOM 581 N N . ARG A 1 85 ? 12.926 -3.921 0.648 1.00 98.19 85 ARG A N 1
ATOM 582 C CA . ARG A 1 85 ? 12.824 -5.383 0.677 1.00 98.19 85 ARG A CA 1
ATOM 583 C C . ARG A 1 85 ? 12.233 -5.863 2.000 1.00 98.19 85 ARG A C 1
ATOM 585 O O . ARG A 1 85 ? 11.367 -6.738 1.974 1.00 98.19 85 ARG A O 1
ATOM 592 N N . ALA A 1 86 ? 12.651 -5.298 3.134 1.00 98.44 86 ALA A N 1
ATOM 593 C CA . ALA A 1 86 ? 12.114 -5.676 4.441 1.00 98.44 86 ALA A CA 1
ATOM 594 C C . ALA A 1 86 ? 10.596 -5.437 4.535 1.00 98.44 86 ALA A C 1
ATOM 596 O O . ALA A 1 86 ? 9.870 -6.312 5.005 1.00 98.44 86 ALA A O 1
ATOM 597 N N . VAL A 1 87 ? 10.087 -4.318 4.004 1.00 98.44 87 VAL A N 1
ATOM 598 C CA . VAL A 1 87 ? 8.637 -4.051 3.928 1.00 98.44 87 VAL A CA 1
ATOM 599 C C . VAL A 1 87 ? 7.917 -5.067 3.040 1.00 98.44 87 VAL A C 1
ATOM 601 O O . VAL A 1 87 ? 6.865 -5.578 3.426 1.00 98.44 87 VAL A O 1
ATOM 604 N N . LEU A 1 88 ? 8.464 -5.389 1.861 1.00 98.56 88 LEU A N 1
ATOM 605 C CA . LEU A 1 88 ? 7.872 -6.398 0.973 1.00 98.56 88 LEU A CA 1
ATOM 606 C C . LEU A 1 88 ? 7.807 -7.771 1.654 1.00 98.56 88 LEU A C 1
ATOM 608 O O . LEU A 1 88 ? 6.794 -8.463 1.556 1.00 98.56 88 LEU A O 1
ATOM 612 N N . HIS A 1 89 ? 8.859 -8.144 2.383 1.00 98.19 89 HIS A N 1
ATOM 613 C CA . HIS A 1 89 ? 8.913 -9.387 3.145 1.00 98.19 89 HIS A CA 1
ATOM 614 C C . HIS A 1 89 ? 7.908 -9.405 4.306 1.00 98.19 89 HIS A C 1
ATOM 616 O O . HIS A 1 89 ? 7.184 -10.384 4.477 1.00 98.19 89 HIS A O 1
ATOM 622 N N . ALA A 1 90 ? 7.796 -8.312 5.063 1.00 98.25 90 ALA A N 1
ATOM 623 C CA . ALA A 1 90 ? 6.797 -8.184 6.121 1.00 98.25 90 ALA A CA 1
ATOM 624 C C . ALA A 1 90 ? 5.367 -8.280 5.567 1.00 98.25 90 ALA A C 1
ATOM 626 O O . ALA A 1 90 ? 4.511 -8.953 6.140 1.00 98.25 90 ALA A O 1
ATOM 627 N N . ARG A 1 91 ? 5.102 -7.668 4.405 1.00 98.25 91 ARG A N 1
ATOM 628 C CA . ARG A 1 91 ? 3.804 -7.790 3.729 1.00 98.25 91 ARG A CA 1
ATOM 629 C C . ARG A 1 91 ? 3.535 -9.218 3.259 1.00 98.25 91 ARG A C 1
ATOM 631 O O . ARG A 1 91 ? 2.408 -9.681 3.387 1.00 98.25 91 ARG A O 1
ATOM 638 N N . LEU A 1 92 ? 4.537 -9.915 2.723 1.00 98.12 92 LEU A N 1
ATOM 639 C CA . LEU A 1 92 ? 4.409 -11.325 2.349 1.00 98.12 92 LEU A CA 1
ATOM 640 C C . LEU A 1 92 ? 3.988 -12.183 3.548 1.00 98.12 92 LEU A C 1
ATOM 642 O O . LEU A 1 92 ? 3.054 -12.973 3.443 1.00 98.12 92 LEU A O 1
ATOM 646 N N . GLN A 1 93 ? 4.652 -11.982 4.682 1.00 97.00 93 GLN A N 1
ATOM 647 C CA . GLN A 1 93 ? 4.332 -12.641 5.944 1.00 97.00 93 GLN A CA 1
ATOM 648 C C . GLN A 1 93 ? 2.907 -12.335 6.419 1.00 97.00 93 GLN A C 1
ATOM 650 O O . GLN A 1 93 ? 2.164 -13.251 6.766 1.00 97.00 93 GLN A O 1
ATOM 655 N N . ALA A 1 94 ? 2.475 -11.073 6.324 1.00 95.69 94 ALA A N 1
ATOM 656 C CA . ALA A 1 94 ? 1.097 -10.682 6.620 1.00 95.69 94 ALA A CA 1
ATOM 657 C C . ALA A 1 94 ? 0.074 -11.420 5.744 1.00 95.69 94 ALA A C 1
ATOM 659 O O . ALA A 1 94 ? -0.935 -11.898 6.251 1.00 95.69 94 ALA A O 1
ATOM 660 N N . LEU A 1 95 ? 0.348 -11.572 4.444 1.00 95.38 95 LEU A N 1
ATOM 661 C CA . LEU A 1 95 ? -0.533 -12.303 3.526 1.00 95.38 95 LEU A CA 1
ATOM 662 C C . LEU A 1 95 ? -0.560 -13.816 3.787 1.00 95.38 95 LEU A C 1
ATOM 664 O O . LEU A 1 95 ? -1.538 -14.466 3.425 1.00 95.38 95 LEU A O 1
ATOM 668 N N . ARG A 1 96 ? 0.492 -14.376 4.395 1.00 94.56 96 ARG A N 1
ATOM 669 C CA . ARG A 1 96 ? 0.543 -15.781 4.830 1.00 94.56 96 ARG A CA 1
ATOM 670 C C . ARG A 1 96 ? -0.039 -16.006 6.229 1.00 94.56 96 ARG A C 1
ATOM 672 O O . ARG A 1 96 ? -0.320 -17.145 6.576 1.00 94.56 96 ARG A O 1
ATOM 679 N N . GLY A 1 97 ? -0.245 -14.945 7.012 1.00 87.62 97 GLY A N 1
ATOM 680 C CA . GLY A 1 97 ? -0.691 -15.044 8.404 1.00 87.62 97 GLY A CA 1
ATOM 681 C C . GLY A 1 97 ? 0.404 -15.511 9.373 1.00 87.62 97 GLY A C 1
ATOM 682 O O . GLY A 1 97 ? 0.092 -16.065 10.421 1.00 87.62 97 GLY A O 1
ATOM 683 N N . GLU A 1 98 ? 1.680 -15.304 9.040 1.00 84.25 98 GLU A N 1
ATOM 684 C CA . GLU A 1 98 ? 2.833 -15.835 9.783 1.00 84.25 98 GLU A CA 1
ATOM 685 C C . GLU A 1 98 ? 3.750 -14.696 10.244 1.00 84.25 98 GLU A C 1
ATOM 687 O O . GLU A 1 98 ? 4.211 -13.938 9.401 1.00 84.25 98 GLU A O 1
ATOM 692 N N . GLY A 1 99 ? 4.053 -14.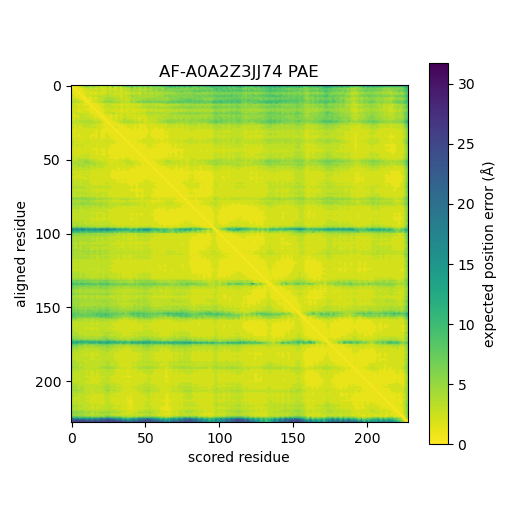562 11.544 1.00 82.81 99 GLY A N 1
ATOM 693 C CA . GLY A 1 99 ? 5.150 -13.703 12.053 1.00 82.81 99 GLY A CA 1
ATOM 694 C C . GLY A 1 99 ? 5.105 -12.207 11.683 1.00 82.81 99 GLY A C 1
ATOM 695 O O . GLY A 1 99 ? 6.070 -11.474 11.903 1.00 82.81 99 GLY A O 1
ATOM 696 N N . ALA A 1 100 ? 3.989 -11.732 11.128 1.00 90.44 100 ALA A N 1
ATOM 697 C CA . ALA A 1 100 ? 3.943 -10.481 10.380 1.00 90.44 100 ALA A CA 1
ATOM 698 C C . ALA A 1 100 ? 4.218 -9.231 11.228 1.00 90.44 100 ALA A C 1
ATOM 700 O O . ALA A 1 100 ? 4.823 -8.277 10.735 1.00 90.44 100 ALA A O 1
ATOM 701 N N . ALA A 1 101 ? 3.798 -9.230 12.497 1.00 93.56 101 ALA A N 1
ATOM 702 C CA . ALA A 1 101 ? 4.003 -8.102 13.403 1.00 93.56 101 ALA A CA 1
ATOM 703 C C . ALA A 1 101 ? 5.494 -7.884 13.705 1.00 93.56 101 ALA A C 1
ATOM 705 O O . ALA A 1 101 ? 5.979 -6.753 13.640 1.00 93.56 101 ALA A O 1
ATOM 706 N N . GLU A 1 102 ? 6.236 -8.965 13.960 1.00 96.19 102 GLU A N 1
ATOM 707 C CA . GLU A 1 102 ? 7.682 -8.912 14.187 1.00 96.19 102 GLU A CA 1
ATOM 708 C C . GLU A 1 102 ? 8.410 -8.427 12.929 1.00 96.19 102 GLU A C 1
ATOM 710 O O . GLU A 1 102 ? 9.198 -7.480 12.993 1.00 96.19 102 GLU A O 1
ATOM 715 N N . ALA A 1 103 ? 8.087 -8.984 11.757 1.00 97.19 103 ALA A N 1
ATOM 716 C CA . ALA A 1 103 ? 8.698 -8.543 10.507 1.00 97.19 103 ALA A CA 1
ATOM 717 C C . ALA A 1 103 ? 8.383 -7.077 10.168 1.00 97.19 103 ALA A C 1
ATOM 719 O O . ALA A 1 103 ? 9.266 -6.359 9.694 1.00 97.19 103 ALA A O 1
ATOM 720 N N . ALA A 1 104 ? 7.164 -6.597 10.437 1.00 97.56 104 ALA A N 1
ATOM 721 C CA . ALA A 1 104 ? 6.808 -5.192 10.237 1.00 97.56 104 ALA A CA 1
ATOM 722 C C . ALA A 1 104 ? 7.586 -4.258 11.185 1.00 97.56 104 ALA A C 1
ATOM 724 O O . ALA A 1 104 ? 8.023 -3.184 10.765 1.00 97.56 104 ALA A O 1
ATOM 725 N N . GLN A 1 105 ? 7.825 -4.671 12.436 1.00 97.94 105 GLN A N 1
ATOM 726 C CA . GLN A 1 105 ? 8.676 -3.927 13.375 1.00 97.94 105 GLN A CA 1
ATOM 727 C C . GLN A 1 105 ? 10.140 -3.892 12.924 1.00 97.94 105 GLN A C 1
ATOM 729 O O . GLN A 1 105 ? 10.766 -2.829 12.963 1.00 97.94 105 GLN A O 1
ATOM 734 N N . LEU A 1 106 ? 10.679 -5.018 12.451 1.00 97.94 106 LEU A N 1
ATOM 735 C CA . LEU A 1 106 ? 12.037 -5.080 11.905 1.00 97.94 106 LEU A CA 1
ATOM 736 C C . LEU A 1 106 ? 12.181 -4.170 10.678 1.00 97.94 106 LEU A C 1
ATOM 738 O O . LEU A 1 106 ? 13.119 -3.374 10.617 1.00 97.94 106 LEU A O 1
ATOM 742 N N . ALA A 1 107 ? 11.216 -4.205 9.754 1.00 98.44 107 ALA A N 1
ATOM 743 C CA . ALA A 1 107 ? 11.190 -3.324 8.587 1.00 98.44 107 ALA A CA 1
ATOM 744 C C . ALA A 1 107 ? 11.123 -1.840 8.984 1.00 98.44 107 ALA A C 1
ATOM 746 O O . ALA A 1 107 ? 11.859 -1.019 8.438 1.00 98.44 107 ALA A O 1
ATOM 747 N N . ARG A 1 108 ? 10.303 -1.491 9.985 1.00 98.44 108 ARG A N 1
ATOM 748 C CA . ARG A 1 108 ? 10.230 -0.134 10.551 1.00 98.44 108 ARG A CA 1
ATOM 749 C C . ARG A 1 108 ? 11.573 0.308 11.134 1.00 98.44 108 ARG A C 1
ATOM 751 O O . ARG A 1 108 ? 12.011 1.428 10.873 1.00 98.44 108 ARG A O 1
ATOM 758 N N . HIS A 1 109 ? 12.232 -0.542 11.921 1.00 98.25 109 HIS A N 1
ATOM 759 C CA . HIS A 1 109 ? 13.537 -0.223 12.505 1.00 98.25 109 HIS A CA 1
ATOM 760 C C . HIS A 1 109 ? 14.607 -0.032 11.424 1.00 98.25 109 HIS A C 1
ATOM 762 O O . HIS A 1 109 ? 15.369 0.936 11.472 1.00 98.25 109 HIS A O 1
ATOM 768 N N . GLN A 1 110 ? 14.620 -0.907 10.419 1.00 98.56 110 GLN A N 1
ATOM 769 C CA . GLN A 1 110 ? 15.536 -0.810 9.290 1.00 98.56 110 GLN A CA 1
ATOM 770 C C . GLN A 1 110 ? 15.312 0.477 8.484 1.00 98.56 110 GLN A C 1
ATOM 772 O O . GLN A 1 110 ? 16.270 1.205 8.240 1.00 98.56 110 GLN A O 1
ATOM 777 N N . ALA A 1 111 ? 14.060 0.816 8.161 1.00 98.38 111 ALA A N 1
ATOM 778 C CA . ALA A 1 111 ? 13.719 2.041 7.439 1.00 98.38 111 ALA A CA 1
ATO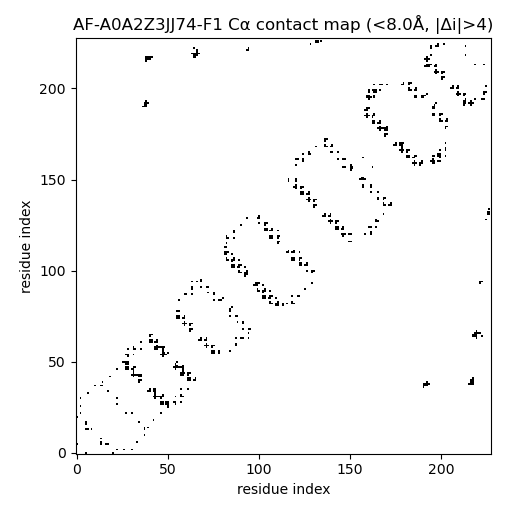M 779 C C . ALA A 1 111 ? 14.158 3.310 8.181 1.00 98.38 111 ALA A C 1
ATOM 781 O O . ALA A 1 111 ? 14.700 4.227 7.569 1.00 98.38 111 ALA A O 1
ATOM 782 N N . ARG A 1 112 ? 13.998 3.347 9.513 1.00 97.44 112 ARG A N 1
ATOM 783 C CA . ARG A 1 112 ? 14.528 4.442 10.344 1.00 97.44 112 ARG A CA 1
ATOM 784 C C . ARG A 1 112 ? 16.046 4.547 10.257 1.00 97.44 112 ARG A C 1
ATOM 786 O O . ARG A 1 112 ? 16.564 5.646 10.100 1.00 97.44 112 ARG A O 1
ATOM 793 N N . ARG A 1 113 ? 16.751 3.418 10.383 1.00 98.19 113 ARG A N 1
ATOM 794 C CA . ARG A 1 113 ? 18.219 3.370 10.349 1.00 98.19 113 ARG A CA 1
ATOM 795 C C . ARG A 1 113 ? 18.775 3.825 8.999 1.00 98.19 113 ARG A C 1
ATOM 797 O O . ARG A 1 113 ? 19.803 4.487 8.964 1.00 98.19 113 ARG A O 1
ATOM 804 N N . GLU A 1 114 ? 18.104 3.464 7.912 1.00 98.12 114 GLU A N 1
ATOM 805 C CA . GLU A 1 114 ? 18.505 3.806 6.542 1.00 98.12 114 GLU A CA 1
ATOM 806 C C . GLU A 1 114 ? 18.013 5.191 6.093 1.00 98.12 114 GLU A C 1
ATOM 808 O O . GLU A 1 114 ? 18.452 5.689 5.061 1.00 98.12 114 GLU A O 1
ATOM 813 N N . GLY A 1 115 ? 17.112 5.827 6.850 1.00 97.00 115 GLY A N 1
ATOM 814 C CA . GLY A 1 115 ? 16.509 7.106 6.470 1.00 97.00 115 GLY A CA 1
ATOM 815 C C . GLY A 1 115 ? 15.531 7.007 5.291 1.00 97.00 115 GLY A C 1
ATOM 816 O O . GLY A 1 115 ? 15.224 8.023 4.667 1.00 97.00 115 GLY A O 1
ATOM 817 N N . ASP A 1 116 ? 15.021 5.812 4.972 1.00 97.56 116 ASP A N 1
ATOM 818 C CA . ASP A 1 116 ? 14.055 5.614 3.885 1.00 97.56 116 ASP A CA 1
ATOM 819 C C . ASP A 1 116 ? 12.635 5.948 4.375 1.00 97.56 116 ASP A C 1
ATOM 821 O O . ASP A 1 116 ? 11.911 5.109 4.918 1.00 97.56 116 ASP A O 1
ATOM 825 N N . ALA A 1 117 ? 12.242 7.214 4.202 1.00 97.00 117 ALA A N 1
ATOM 826 C CA . ALA A 1 117 ? 10.930 7.714 4.611 1.00 97.00 117 ALA A CA 1
ATOM 827 C C . ALA A 1 117 ? 9.747 6.959 3.957 1.00 97.00 117 ALA A C 1
ATOM 829 O O . ALA A 1 117 ? 8.830 6.577 4.691 1.00 97.00 117 ALA A O 1
ATOM 830 N N . PRO A 1 118 ? 9.738 6.675 2.635 1.00 96.50 118 PRO A N 1
ATOM 831 C CA . PRO A 1 118 ? 8.705 5.835 2.026 1.00 96.50 118 PRO A CA 1
ATOM 832 C C . PRO A 1 118 ? 8.585 4.438 2.650 1.00 96.50 118 PRO A C 1
ATOM 834 O O . PRO A 1 118 ? 7.474 3.996 2.952 1.00 96.50 118 PRO A O 1
ATOM 837 N N . ALA A 1 119 ? 9.706 3.746 2.879 1.00 97.81 119 ALA A N 1
ATOM 838 C CA . ALA A 1 119 ? 9.700 2.434 3.520 1.00 97.81 119 ALA A CA 1
ATOM 839 C C . ALA A 1 119 ? 9.203 2.523 4.968 1.00 97.81 119 ALA A C 1
ATOM 841 O O . ALA A 1 119 ? 8.441 1.663 5.408 1.00 97.81 119 ALA A O 1
ATOM 842 N N . LEU A 1 120 ? 9.562 3.588 5.690 1.00 98.38 120 LEU A N 1
ATOM 843 C CA . LEU A 1 120 ? 9.106 3.809 7.058 1.00 98.38 120 LEU A CA 1
ATOM 844 C C . LEU A 1 120 ? 7.588 3.994 7.118 1.00 98.38 120 LEU A C 1
ATOM 846 O O . LEU A 1 120 ? 6.930 3.324 7.913 1.00 98.38 120 LEU A O 1
ATOM 850 N N . ILE A 1 121 ? 7.022 4.836 6.246 1.00 98.38 121 ILE A N 1
ATOM 851 C CA . ILE A 1 121 ? 5.569 5.034 6.136 1.00 98.38 121 ILE A CA 1
ATOM 852 C C . ILE A 1 121 ? 4.869 3.707 5.817 1.00 98.38 121 ILE A C 1
ATOM 854 O O . ILE A 1 121 ? 3.875 3.364 6.461 1.00 98.38 121 ILE A O 1
ATOM 858 N N . ALA A 1 122 ? 5.395 2.926 4.872 1.00 98.19 122 ALA A N 1
ATOM 859 C CA . ALA A 1 122 ? 4.812 1.638 4.511 1.00 98.19 122 ALA A CA 1
ATOM 860 C C . ALA A 1 122 ? 4.883 0.613 5.660 1.00 98.19 122 ALA A C 1
ATOM 862 O O . ALA A 1 122 ? 3.906 -0.098 5.904 1.00 98.19 122 ALA A O 1
ATOM 863 N N . ALA A 1 123 ? 5.996 0.569 6.401 1.00 98.50 123 ALA A N 1
ATOM 864 C CA . ALA A 1 123 ? 6.177 -0.321 7.545 1.00 98.50 123 ALA A CA 1
ATOM 865 C C . ALA A 1 123 ? 5.216 0.008 8.698 1.00 98.50 123 ALA A C 1
ATOM 867 O O . ALA A 1 123 ? 4.553 -0.890 9.214 1.00 98.50 123 ALA A O 1
ATOM 868 N N . VAL A 1 124 ? 5.091 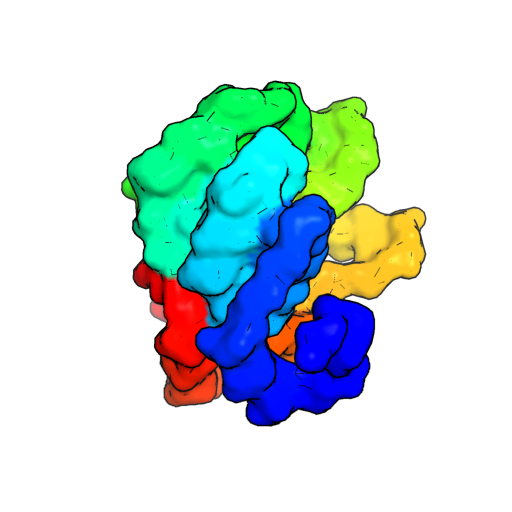1.287 9.083 1.00 98.50 124 VAL A N 1
ATOM 869 C CA . VAL A 1 124 ? 4.159 1.689 10.156 1.00 98.50 124 VAL A CA 1
ATOM 870 C C . VAL A 1 124 ? 2.701 1.540 9.734 1.00 98.50 124 VAL A C 1
ATOM 872 O O . VAL A 1 124 ? 1.859 1.232 10.573 1.00 98.50 124 VAL A O 1
ATOM 875 N N . THR A 1 125 ? 2.397 1.703 8.443 1.00 98.38 125 THR A N 1
ATOM 876 C CA . THR A 1 125 ? 1.051 1.449 7.914 1.00 98.38 125 THR A CA 1
ATOM 877 C C . THR A 1 125 ? 0.699 -0.030 8.049 1.00 98.38 125 THR A C 1
ATOM 879 O O . THR A 1 125 ? -0.305 -0.344 8.679 1.00 98.38 125 THR A O 1
ATOM 882 N N . LEU A 1 126 ? 1.567 -0.937 7.576 1.00 97.81 126 LEU A N 1
ATOM 883 C CA . LEU A 1 126 ? 1.376 -2.383 7.733 1.00 97.81 126 LEU A CA 1
ATOM 884 C C . LEU A 1 126 ? 1.261 -2.787 9.210 1.00 97.81 126 LEU A C 1
ATOM 886 O O . LEU A 1 126 ? 0.375 -3.552 9.571 1.00 97.81 126 LEU A O 1
ATOM 890 N N . LEU A 1 127 ? 2.129 -2.263 10.075 1.00 97.62 127 LEU A N 1
ATOM 891 C CA . LEU A 1 127 ? 2.066 -2.556 11.504 1.00 97.62 127 LEU A CA 1
ATOM 892 C C . LEU A 1 127 ? 0.742 -2.079 12.125 1.00 97.62 127 LEU A C 1
ATOM 894 O O . LEU A 1 127 ? 0.154 -2.796 12.928 1.00 97.62 127 LEU A O 1
ATOM 898 N N . GLY A 1 128 ? 0.245 -0.906 11.724 1.00 97.31 128 GLY A N 1
ATOM 899 C CA . GLY A 1 128 ? -1.067 -0.415 12.140 1.00 97.31 128 GLY A CA 1
ATOM 900 C C . GLY A 1 128 ? -2.221 -1.297 11.651 1.00 97.31 128 GLY A C 1
ATOM 901 O O . GLY A 1 128 ? -3.157 -1.530 12.411 1.00 97.31 128 GLY A O 1
ATOM 902 N N . GLU A 1 129 ? -2.151 -1.830 10.426 1.00 96.19 129 GLU A N 1
ATOM 903 C CA . GLU A 1 129 ? -3.130 -2.804 9.915 1.00 96.19 129 GLU A CA 1
ATOM 904 C C . GLU A 1 129 ? -3.164 -4.071 10.782 1.00 96.19 129 GLU A C 1
ATOM 906 O O . GLU A 1 129 ? -4.238 -4.512 11.186 1.00 96.19 129 GLU A O 1
ATOM 911 N N . LEU A 1 130 ? -1.993 -4.625 11.109 1.00 95.50 130 LEU A N 1
ATOM 912 C CA . LEU A 1 130 ? -1.866 -5.834 11.930 1.00 95.50 130 LEU A CA 1
ATOM 913 C C . LEU A 1 130 ? -2.396 -5.612 13.354 1.00 95.50 130 LEU A C 1
ATOM 915 O O . LEU A 1 130 ? -3.195 -6.405 13.844 1.00 95.50 130 LEU A O 1
ATOM 919 N N . GLN A 1 131 ? -2.049 -4.480 13.972 1.00 95.56 131 GLN A N 1
ATOM 920 C CA . GLN A 1 131 ? -2.553 -4.087 15.294 1.00 95.56 131 GLN A CA 1
ATOM 921 C C . GLN A 1 131 ? -4.079 -3.933 15.310 1.00 95.56 131 GLN A C 1
ATOM 923 O O . GLN A 1 131 ? -4.737 -4.271 16.292 1.00 95.56 131 GLN A O 1
ATOM 928 N N . LEU A 1 132 ? -4.680 -3.464 14.211 1.00 93.12 132 LEU A N 1
ATOM 929 C CA . LEU A 1 132 ? -6.135 -3.476 14.070 1.00 93.12 132 LEU A CA 1
ATOM 930 C C . LEU A 1 132 ? -6.687 -4.902 13.933 1.00 93.12 132 LEU A C 1
ATOM 932 O O . LEU A 1 132 ? -7.744 -5.182 14.491 1.00 93.12 132 LEU A O 1
ATOM 936 N N . GLY A 1 133 ? -6.006 -5.826 13.260 1.00 88.50 133 GLY A N 1
ATOM 937 C CA . GLY A 1 133 ? -6.400 -7.242 13.254 1.00 88.50 133 GLY A CA 1
ATOM 938 C C . GLY A 1 133 ? -6.495 -7.847 14.664 1.00 88.50 133 GLY A C 1
ATOM 939 O O . GLY A 1 133 ? -7.399 -8.631 14.937 1.00 88.50 133 GLY A O 1
ATOM 940 N N . GLU A 1 134 ? -5.633 -7.397 15.576 1.00 88.75 134 GLU A N 1
ATOM 941 C CA . GLU A 1 134 ? -5.523 -7.860 16.970 1.00 88.75 134 GLU A CA 1
ATOM 942 C C . GLU A 1 134 ? -6.363 -7.039 17.974 1.00 88.75 134 GLU A C 1
ATOM 944 O O . GLU A 1 134 ? -6.218 -7.173 19.184 1.00 88.75 134 GLU A O 1
ATOM 949 N N . ALA A 1 135 ? -7.265 -6.179 17.486 1.00 86.19 135 ALA A N 1
ATOM 950 C CA . ALA A 1 135 ? -8.097 -5.277 18.294 1.00 86.19 135 ALA A CA 1
ATOM 951 C C . ALA A 1 135 ? -7.331 -4.211 19.119 1.00 86.19 135 ALA A C 1
ATOM 953 O O . ALA A 1 135 ? -7.913 -3.544 19.977 1.00 86.19 135 ALA A O 1
ATOM 954 N N . GLU A 1 136 ? -6.071 -3.926 18.788 1.00 91.94 136 GLU A N 1
ATOM 955 C CA . GLU A 1 136 ? -5.229 -2.930 19.462 1.00 91.94 136 GLU A CA 1
ATOM 956 C C . GLU A 1 136 ? -5.331 -1.518 18.849 1.00 91.94 136 GLU A C 1
ATOM 958 O O . GLU A 1 136 ? -4.342 -0.891 18.455 1.00 91.94 136 GLU A O 1
ATOM 963 N N . ALA A 1 137 ? -6.542 -0.963 18.764 1.00 93.75 137 ALA A N 1
ATOM 964 C CA . ALA A 1 137 ? -6.774 0.296 18.043 1.00 93.75 137 ALA A CA 1
ATOM 965 C C . ALA A 1 137 ? -5.962 1.498 18.581 1.00 93.75 137 ALA A C 1
ATOM 967 O O . ALA A 1 137 ? -5.493 2.330 17.803 1.00 93.75 137 ALA A O 1
ATOM 968 N N . LEU A 1 138 ? -5.755 1.595 19.900 1.00 95.50 138 LEU A N 1
ATOM 969 C CA . LEU A 1 138 ? -4.948 2.667 20.503 1.00 95.50 138 LEU A CA 1
ATOM 970 C C . LEU A 1 138 ? -3.458 2.539 20.159 1.00 95.50 138 LEU A C 1
ATOM 972 O O . LEU A 1 138 ? -2.798 3.551 19.907 1.00 95.50 138 LEU A O 1
ATOM 976 N N . THR A 1 139 ? -2.930 1.313 20.129 1.00 96.19 139 THR A N 1
ATOM 977 C CA . THR A 1 139 ? -1.553 1.042 19.704 1.00 96.19 139 THR A CA 1
ATOM 978 C C . THR A 1 139 ? -1.381 1.403 18.231 1.00 96.19 139 THR A C 1
ATOM 980 O O . THR A 1 139 ? -0.453 2.142 17.894 1.00 96.19 139 THR A O 1
ATOM 983 N N . ALA A 1 140 ? -2.340 1.008 17.385 1.00 96.56 140 ALA A N 1
ATOM 984 C CA . ALA A 1 140 ? -2.366 1.366 15.970 1.00 96.56 140 ALA A CA 1
ATOM 985 C C . ALA A 1 140 ? -2.313 2.887 15.765 1.00 96.56 140 ALA A C 1
ATOM 987 O O . ALA A 1 140 ? -1.499 3.372 14.984 1.00 96.56 140 ALA A O 1
ATOM 988 N N . LEU A 1 141 ? -3.098 3.677 16.512 1.00 96.69 141 LEU A N 1
ATOM 989 C CA . LEU A 1 141 ? -3.050 5.144 16.419 1.00 96.69 141 LEU A CA 1
ATOM 990 C C . LEU A 1 141 ? -1.659 5.721 16.701 1.00 96.69 141 LEU A C 1
ATOM 992 O O . LEU A 1 141 ? -1.219 6.627 15.993 1.00 96.69 141 LEU A O 1
ATOM 996 N N . ARG A 1 142 ? -0.967 5.210 17.725 1.00 96.75 142 ARG A N 1
ATOM 997 C CA . ARG A 1 142 ? 0.380 5.673 18.095 1.00 96.75 142 ARG A CA 1
ATOM 998 C C . ARG A 1 142 ? 1.404 5.309 17.026 1.00 96.75 142 ARG A C 1
ATOM 1000 O O . ARG A 1 142 ? 2.223 6.149 16.665 1.00 96.75 142 ARG A O 1
ATOM 1007 N N . THR A 1 143 ? 1.325 4.091 16.496 1.00 97.56 143 THR A N 1
ATOM 1008 C CA . THR A 1 143 ? 2.152 3.638 15.374 1.00 97.56 143 THR A CA 1
ATOM 1009 C C . THR A 1 143 ? 1.933 4.511 14.135 1.00 97.56 143 THR A C 1
ATOM 1011 O O . THR A 1 143 ? 2.888 5.030 13.564 1.00 97.56 143 THR A O 1
ATOM 1014 N N . LEU A 1 144 ? 0.680 4.733 13.736 1.00 98.00 144 LEU A N 1
ATOM 1015 C CA . LEU A 1 144 ? 0.330 5.471 12.518 1.00 98.00 144 LEU A CA 1
ATOM 1016 C C . LEU A 1 144 ? 0.672 6.968 12.619 1.00 98.00 144 LEU A C 1
ATOM 1018 O O . LEU A 1 144 ? 0.984 7.601 11.610 1.00 98.00 144 LEU A O 1
ATOM 1022 N N . ALA A 1 145 ? 0.667 7.540 13.829 1.00 97.19 145 ALA A N 1
ATOM 1023 C CA . ALA A 1 145 ? 1.080 8.925 14.059 1.00 97.19 145 ALA A CA 1
ATOM 1024 C C . ALA A 1 145 ? 2.538 9.186 13.645 1.00 97.19 145 ALA A C 1
ATOM 1026 O O . ALA A 1 145 ? 2.860 10.289 13.205 1.00 97.19 145 ALA A O 1
ATOM 1027 N N . GLU A 1 146 ? 3.408 8.176 13.716 1.00 96.31 146 GLU A N 1
ATOM 1028 C CA . GLU A 1 146 ? 4.768 8.290 13.195 1.00 96.31 146 GLU A CA 1
ATOM 1029 C C . GLU A 1 146 ? 4.783 8.529 11.685 1.00 96.31 146 GLU A C 1
ATOM 1031 O O . GLU A 1 146 ? 5.472 9.432 11.221 1.00 96.31 146 GLU A O 1
ATOM 1036 N N . GLY A 1 147 ? 4.000 7.763 10.919 1.00 95.44 147 GLY A N 1
ATOM 1037 C CA . GLY A 1 147 ? 3.923 7.926 9.466 1.00 95.44 147 GLY A CA 1
ATOM 1038 C C . GLY A 1 147 ? 3.428 9.319 9.074 1.00 95.44 147 GLY A C 1
ATOM 1039 O O . GLY A 1 147 ? 3.956 9.924 8.142 1.00 95.44 147 GLY A O 1
ATOM 1040 N N . LEU A 1 148 ? 2.469 9.867 9.833 1.00 96.50 148 LEU A N 1
ATOM 1041 C CA . LEU A 1 148 ? 2.009 11.243 9.640 1.00 96.50 148 LEU A CA 1
ATOM 1042 C C . LEU A 1 148 ? 3.130 12.246 9.905 1.00 96.50 148 LEU A C 1
ATOM 1044 O O . LEU A 1 148 ? 3.291 13.190 9.134 1.00 96.50 148 LEU A O 1
ATOM 1048 N N . LYS A 1 149 ? 3.905 12.037 10.976 1.00 96.94 149 LYS A N 1
ATOM 1049 C CA . LYS A 1 149 ? 4.997 12.944 11.320 1.00 96.94 149 LYS A CA 1
ATOM 1050 C C . LYS A 1 149 ? 6.109 12.910 10.277 1.00 96.94 149 LYS A C 1
ATOM 1052 O O . LYS A 1 149 ? 6.646 13.958 9.942 1.00 96.94 149 LYS A O 1
ATOM 1057 N N . VAL A 1 150 ? 6.429 11.733 9.742 1.00 94.75 150 VAL A N 1
ATOM 1058 C CA . VAL A 1 150 ? 7.405 11.590 8.653 1.00 94.75 150 VAL A CA 1
ATOM 1059 C C . VAL A 1 150 ? 6.941 12.352 7.414 1.00 94.75 150 VAL A C 1
ATOM 1061 O O . VAL A 1 150 ? 7.718 13.140 6.890 1.00 94.75 150 VAL A O 1
ATOM 1064 N N . ALA A 1 151 ? 5.682 12.186 6.992 1.00 92.38 151 ALA A N 1
ATOM 1065 C CA . ALA A 1 151 ? 5.136 12.912 5.841 1.00 92.38 151 ALA A CA 1
ATOM 1066 C C . ALA A 1 151 ? 5.181 14.440 6.036 1.00 92.38 151 ALA A C 1
ATOM 1068 O O . ALA A 1 151 ? 5.572 15.174 5.133 1.00 92.38 151 ALA A O 1
ATOM 1069 N N . GLU A 1 152 ? 4.848 14.919 7.239 1.00 94.31 152 GLU A N 1
ATOM 1070 C CA . GLU A 1 152 ? 4.959 16.337 7.598 1.00 94.31 152 GLU A CA 1
ATOM 1071 C C . GLU A 1 152 ? 6.409 16.841 7.494 1.00 94.31 152 GLU A C 1
ATOM 1073 O O . GLU A 1 152 ? 6.660 17.874 6.879 1.00 94.31 152 GLU A O 1
ATOM 1078 N N . LEU A 1 153 ? 7.371 16.102 8.059 1.00 94.25 153 LEU A N 1
ATOM 1079 C CA . LEU A 1 153 ? 8.789 16.482 8.066 1.00 94.25 153 LEU A CA 1
ATOM 1080 C C . LEU A 1 153 ? 9.425 16.466 6.672 1.00 94.25 153 LEU A C 1
ATOM 1082 O O . LEU A 1 153 ? 10.372 17.212 6.431 1.00 94.25 153 LEU A O 1
ATOM 1086 N N . THR A 1 154 ? 8.925 15.634 5.758 1.00 91.19 154 THR A N 1
ATOM 1087 C CA . THR A 1 154 ? 9.395 15.585 4.368 1.00 91.19 154 THR A CA 1
ATOM 1088 C C . THR A 1 154 ? 8.638 16.539 3.443 1.00 91.19 154 THR A C 1
ATOM 1090 O O . THR A 1 154 ? 8.895 16.535 2.239 1.00 91.19 154 THR A O 1
ATOM 1093 N N . SER A 1 155 ? 7.721 17.362 3.973 1.00 89.19 155 SER A N 1
ATOM 1094 C CA . SER A 1 155 ? 6.825 18.229 3.191 1.00 89.19 155 SER A CA 1
ATOM 1095 C C . SER A 1 155 ? 6.042 17.462 2.117 1.00 89.19 155 SER A C 1
ATOM 1097 O O . SER A 1 155 ? 5.719 18.000 1.057 1.00 89.19 155 SER A O 1
ATOM 1099 N N . GLN A 1 156 ? 5.758 16.186 2.377 1.00 88.00 156 GLN A N 1
ATOM 1100 C CA . GLN A 1 156 ? 4.993 15.325 1.490 1.00 88.00 156 GLN A CA 1
ATOM 1101 C C . GLN A 1 156 ? 3.560 15.209 1.986 1.00 88.00 156 GLN A C 1
ATOM 1103 O O . GLN A 1 156 ? 3.257 15.235 3.181 1.00 88.00 156 GLN A O 1
ATOM 1108 N N . ASP A 1 157 ? 2.651 15.023 1.041 1.00 90.06 157 ASP A N 1
ATOM 1109 C CA . ASP A 1 157 ? 1.301 14.640 1.389 1.00 90.06 157 ASP A CA 1
ATOM 1110 C C . ASP A 1 157 ? 1.295 13.291 2.113 1.00 90.06 157 ASP A C 1
ATOM 1112 O O . ASP A 1 157 ? 1.894 12.321 1.654 1.00 90.06 157 ASP A O 1
ATOM 1116 N N . ALA A 1 158 ? 0.569 13.220 3.234 1.00 92.00 158 ALA A N 1
ATOM 1117 C CA . ALA A 1 158 ? 0.331 11.954 3.919 1.00 92.00 158 ALA A CA 1
ATOM 1118 C C . ALA A 1 158 ? -0.235 10.904 2.949 1.00 92.00 158 ALA A C 1
ATOM 1120 O O . ALA A 1 158 ? -1.212 11.177 2.235 1.00 92.00 158 ALA A O 1
ATOM 1121 N N . ASP A 1 159 ? 0.381 9.722 2.974 1.00 96.94 159 ASP A N 1
ATOM 1122 C CA . ASP A 1 159 ? 0.038 8.587 2.126 1.00 96.94 159 ASP A CA 1
ATOM 1123 C C . ASP A 1 159 ? -1.434 8.175 2.290 1.00 96.94 159 ASP A C 1
ATOM 1125 O O . ASP A 1 159 ? -1.993 8.166 3.392 1.00 96.94 159 ASP A O 1
ATOM 1129 N N . ALA A 1 160 ? -2.082 7.839 1.174 1.00 97.69 160 ALA A N 1
ATOM 1130 C CA . ALA A 1 160 ? -3.504 7.518 1.164 1.00 97.69 160 ALA A CA 1
ATOM 1131 C C . ALA A 1 160 ? -3.821 6.241 1.956 1.00 97.69 160 ALA A C 1
ATOM 1133 O O . ALA A 1 160 ? -4.863 6.172 2.609 1.00 97.69 160 ALA A O 1
ATOM 1134 N N . HIS A 1 161 ? -2.937 5.239 1.921 1.00 97.88 161 HIS A N 1
ATOM 1135 C CA . HIS A 1 161 ? -3.137 3.997 2.657 1.00 97.88 161 HIS A CA 1
ATOM 1136 C C . HIS A 1 161 ? -2.975 4.233 4.157 1.00 97.88 161 HIS A C 1
ATOM 1138 O O . HIS A 1 161 ? -3.850 3.840 4.926 1.00 97.88 161 HIS A O 1
ATOM 1144 N N . LEU A 1 162 ? -1.938 4.976 4.557 1.00 98.38 162 LEU A N 1
ATOM 1145 C CA . LEU A 1 162 ? -1.745 5.413 5.941 1.00 98.38 162 LEU A CA 1
ATOM 1146 C C . LEU A 1 162 ? -2.999 6.111 6.491 1.00 98.38 162 LEU A C 1
ATOM 1148 O O . LEU A 1 162 ? -3.481 5.773 7.573 1.00 98.38 162 LEU A O 1
ATOM 1152 N N . LEU A 1 163 ? -3.551 7.072 5.740 1.00 98.62 163 LEU A N 1
ATOM 1153 C CA . LEU A 1 163 ? -4.774 7.779 6.125 1.00 98.62 163 LEU A CA 1
ATOM 1154 C C . LEU A 1 163 ? -5.982 6.837 6.223 1.00 98.62 163 LEU A C 1
ATOM 1156 O O . LEU A 1 163 ? -6.776 6.958 7.156 1.00 98.62 163 LEU A O 1
ATOM 1160 N N . ALA A 1 164 ? -6.123 5.893 5.293 1.00 98.31 164 ALA A N 1
ATOM 1161 C CA . ALA A 1 164 ? -7.228 4.944 5.301 1.00 98.31 164 ALA A CA 1
ATOM 1162 C C . ALA A 1 164 ? -7.190 4.036 6.543 1.00 98.31 164 ALA A C 1
ATOM 1164 O O . ALA A 1 164 ? -8.197 3.908 7.239 1.00 98.31 164 ALA A O 1
ATOM 1165 N N . VAL A 1 165 ? -6.025 3.475 6.878 1.00 97.88 165 VAL A N 1
ATOM 1166 C CA . VAL A 1 165 ? -5.828 2.645 8.082 1.00 97.88 165 VAL A CA 1
ATOM 1167 C C . VAL A 1 165 ? -6.045 3.474 9.353 1.00 97.88 165 VAL A C 1
ATOM 1169 O O . VAL A 1 165 ? -6.716 3.036 10.290 1.00 97.88 165 VAL A O 1
ATOM 1172 N N . LEU A 1 166 ? -5.568 4.723 9.368 1.00 98.00 166 LEU A N 1
ATOM 1173 C CA . LEU A 1 166 ? -5.796 5.654 10.472 1.00 98.00 166 LEU A CA 1
ATOM 1174 C C . LEU A 1 166 ? -7.285 5.920 10.718 1.00 98.00 166 LEU A C 1
ATOM 1176 O O . LEU A 1 166 ? -7.699 6.005 11.875 1.00 98.00 166 LEU A O 1
ATOM 1180 N N . ALA A 1 167 ? -8.096 6.039 9.667 1.00 98.00 167 ALA A N 1
ATOM 1181 C CA . ALA A 1 167 ? -9.534 6.226 9.816 1.00 98.00 167 ALA A CA 1
ATOM 1182 C C . ALA A 1 167 ? -10.198 5.039 10.536 1.00 98.00 167 ALA A C 1
ATOM 1184 O O . ALA A 1 167 ? -11.023 5.250 11.426 1.00 98.00 167 ALA A O 1
ATOM 1185 N N . HIS A 1 168 ? -9.799 3.803 10.220 1.00 96.62 168 HIS A N 1
ATOM 1186 C CA . HIS A 1 168 ? -10.275 2.609 10.931 1.00 96.62 168 HIS A CA 1
ATOM 1187 C C . HIS A 1 168 ? -9.895 2.639 12.411 1.00 96.62 168 HIS A C 1
ATOM 1189 O O . HIS A 1 168 ? -10.758 2.474 13.274 1.00 96.62 168 HIS A O 1
ATOM 1195 N N . ALA A 1 169 ? -8.631 2.941 12.717 1.00 96.38 169 ALA A N 1
ATOM 1196 C CA . ALA A 1 169 ? -8.166 3.054 14.096 1.00 96.38 169 ALA A CA 1
ATOM 1197 C C . ALA A 1 169 ? -8.926 4.139 14.881 1.00 96.38 169 ALA A C 1
ATOM 1199 O O . ALA A 1 169 ? -9.374 3.901 16.002 1.00 96.38 169 ALA A O 1
ATOM 1200 N N . GLN A 1 170 ? -9.150 5.311 14.277 1.00 96.69 170 GLN A N 1
ATOM 1201 C CA . GLN A 1 170 ? -9.907 6.407 14.890 1.00 96.69 170 GLN A CA 1
ATOM 1202 C C . GLN A 1 170 ? -11.366 6.037 15.161 1.00 96.69 170 GLN A C 1
ATOM 1204 O O . GLN A 1 170 ? -11.909 6.414 16.199 1.00 96.69 170 GLN A O 1
ATOM 1209 N N . ARG A 1 171 ? -12.007 5.309 14.241 1.00 95.19 171 ARG A N 1
ATOM 1210 C CA . ARG A 1 171 ? -13.396 4.871 14.402 1.00 95.19 171 ARG A CA 1
ATOM 1211 C C . ARG A 1 171 ? -13.532 3.932 15.598 1.00 95.19 171 ARG A C 1
ATOM 1213 O O . ARG A 1 171 ? -14.419 4.141 16.421 1.00 95.19 171 ARG A O 1
ATOM 1220 N N . ARG A 1 172 ? -12.625 2.959 15.732 1.00 93.50 172 ARG A N 1
ATOM 1221 C CA . ARG A 1 172 ? -12.658 1.964 16.817 1.00 93.50 172 ARG A CA 1
ATOM 1222 C C . ARG A 1 172 ? -12.448 2.548 18.213 1.00 93.50 172 ARG A C 1
ATOM 1224 O O . ARG A 1 172 ? -12.956 1.991 19.174 1.00 93.50 172 ARG A O 1
ATOM 1231 N N . VAL A 1 173 ? -11.756 3.680 18.334 1.00 93.31 173 VAL A N 1
ATOM 1232 C CA . VAL A 1 173 ? -11.593 4.381 19.623 1.00 93.31 173 VAL A CA 1
ATOM 1233 C C . VAL A 1 173 ? -12.703 5.407 19.908 1.00 93.31 173 VAL A C 1
ATOM 1235 O O . VAL A 1 173 ? -12.560 6.232 20.806 1.00 93.31 173 VAL A O 1
ATOM 1238 N N . GLY A 1 174 ? -13.794 5.404 19.131 1.00 88.88 174 GLY A N 1
ATOM 1239 C CA . GLY A 1 174 ? -14.957 6.283 19.324 1.00 88.88 174 GLY A CA 1
ATOM 1240 C C . GLY A 1 174 ? -14.922 7.605 18.543 1.00 88.88 174 GLY A C 1
ATOM 1241 O O . GLY A 1 174 ? -15.838 8.417 18.644 1.00 88.88 174 GLY A O 1
ATOM 1242 N N . GLY A 1 175 ? -13.905 7.839 17.711 1.00 90.62 175 GLY A N 1
ATOM 1243 C CA . GLY A 1 175 ? -13.724 9.072 16.938 1.00 90.62 175 GLY A CA 1
ATOM 1244 C C . GLY A 1 175 ? -14.485 9.119 15.609 1.00 90.62 175 GLY A C 1
ATOM 1245 O O . GLY A 1 175 ? -13.896 9.523 14.608 1.00 90.62 175 GLY A O 1
ATOM 1246 N N . ALA A 1 176 ? -15.763 8.726 15.561 1.00 93.44 176 ALA A N 1
ATOM 1247 C CA . ALA A 1 176 ? -16.506 8.486 14.311 1.00 93.44 176 ALA A CA 1
ATOM 1248 C C . ALA A 1 176 ? -16.477 9.661 13.306 1.00 93.44 176 ALA A C 1
ATOM 1250 O O . ALA A 1 176 ? -16.161 9.473 12.131 1.00 93.44 176 ALA A O 1
ATOM 1251 N N . ALA A 1 177 ? -16.736 10.894 13.757 1.00 96.44 177 ALA A N 1
ATOM 1252 C CA . ALA A 1 177 ? -16.729 12.066 12.875 1.00 96.44 177 ALA A CA 1
ATOM 1253 C C . ALA A 1 177 ? -15.328 12.389 12.322 1.00 96.44 177 ALA A C 1
ATOM 1255 O O . ALA A 1 177 ? -15.191 12.807 11.172 1.00 96.44 177 ALA A O 1
ATOM 1256 N N . LYS A 1 178 ? -14.277 12.195 13.133 1.00 96.81 178 LYS A N 1
ATOM 1257 C CA . LYS A 1 178 ? -12.883 12.389 12.707 1.00 96.81 178 LYS A CA 1
ATOM 1258 C C . LYS A 1 178 ? -12.473 11.303 11.715 1.00 96.81 178 LYS A C 1
ATOM 1260 O O . LYS A 1 178 ? -11.966 11.636 10.649 1.00 96.81 178 LYS A O 1
ATOM 1265 N N . ALA A 1 179 ? -12.791 10.050 12.033 1.00 97.31 179 ALA A N 1
ATOM 1266 C CA . ALA A 1 179 ? -12.551 8.898 11.180 1.00 97.31 179 ALA A CA 1
ATOM 1267 C C . ALA A 1 179 ? -13.163 9.083 9.791 1.00 97.31 179 ALA A C 1
ATOM 1269 O O . ALA A 1 179 ? -12.475 8.887 8.793 1.00 97.31 179 ALA A O 1
ATOM 1270 N N . ARG A 1 180 ? -14.420 9.541 9.716 1.00 98.25 180 ARG A N 1
ATOM 1271 C CA . ARG A 1 180 ? -15.089 9.822 8.441 1.00 98.25 180 ARG A CA 1
ATOM 1272 C C . ARG A 1 180 ? -14.329 10.852 7.601 1.00 98.25 180 ARG A C 1
ATOM 1274 O O . ARG A 1 180 ? -14.012 10.561 6.454 1.00 98.25 180 ARG A O 1
ATOM 1281 N N . ARG A 1 181 ? -13.962 12.005 8.177 1.00 98.44 181 ARG A N 1
ATOM 1282 C CA . ARG A 1 181 ? -13.180 13.036 7.463 1.00 98.44 181 ARG A CA 1
ATOM 1283 C C . ARG A 1 181 ? -11.813 12.519 7.014 1.00 98.44 181 ARG A C 1
ATOM 1285 O O . ARG A 1 181 ? -11.349 12.834 5.923 1.00 98.44 181 ARG A O 1
ATOM 1292 N N . THR A 1 182 ? -11.149 11.727 7.856 1.00 98.44 182 THR A N 1
ATOM 1293 C CA . THR A 1 182 ? -9.867 11.105 7.511 1.00 98.44 182 THR A CA 1
ATOM 1294 C C . THR A 1 182 ? -10.025 10.102 6.366 1.00 98.44 182 THR A C 1
ATOM 1296 O O . THR A 1 182 ? -9.196 10.105 5.459 1.00 98.44 182 THR A O 1
ATOM 1299 N N . ALA A 1 183 ? -11.096 9.307 6.349 1.00 98.44 183 ALA A N 1
ATOM 1300 C CA . ALA A 1 183 ? -11.383 8.375 5.264 1.00 98.44 183 ALA A CA 1
ATOM 1301 C C . ALA A 1 183 ? -11.789 9.080 3.958 1.00 98.44 183 ALA A C 1
ATOM 1303 O O . ALA A 1 183 ? -11.361 8.651 2.893 1.00 98.44 183 ALA A O 1
ATOM 1304 N N . GLU A 1 184 ? -12.549 10.178 4.019 1.00 98.56 184 GLU A N 1
ATOM 1305 C CA . GLU A 1 184 ? -12.848 11.033 2.856 1.00 98.56 184 GLU A CA 1
ATOM 1306 C C . GLU A 1 184 ? -11.549 11.578 2.239 1.00 98.56 184 GLU A C 1
ATOM 1308 O O . GLU A 1 184 ? -11.297 11.374 1.052 1.00 98.56 184 GLU A O 1
ATOM 1313 N N . LYS A 1 185 ? -10.650 12.132 3.063 1.00 98.44 185 LYS A N 1
ATOM 1314 C CA . LYS A 1 185 ? -9.327 12.598 2.614 1.00 98.44 185 LYS A CA 1
ATOM 1315 C C . LYS A 1 185 ? -8.462 11.468 2.042 1.00 98.44 185 LYS A C 1
ATOM 1317 O O . LYS A 1 185 ? -7.749 11.667 1.059 1.00 98.44 185 LYS A O 1
ATOM 1322 N N . ALA A 1 186 ? -8.500 10.282 2.650 1.00 98.38 186 ALA A N 1
ATOM 1323 C CA . ALA A 1 186 ? -7.821 9.105 2.116 1.00 98.38 186 ALA A CA 1
ATOM 1324 C C . ALA A 1 186 ? -8.378 8.731 0.734 1.00 98.38 186 ALA A C 1
ATOM 1326 O O . ALA A 1 186 ? -7.609 8.473 -0.186 1.00 98.38 186 ALA A O 1
ATOM 1327 N N . LEU A 1 187 ? -9.705 8.754 0.569 1.00 98.31 187 LEU A N 1
ATOM 1328 C CA . LEU A 1 187 ? -10.397 8.406 -0.671 1.00 98.31 187 LEU A CA 1
ATOM 1329 C C . LEU A 1 187 ? -10.102 9.382 -1.819 1.00 98.31 187 LEU A C 1
ATOM 1331 O O . LEU A 1 187 ? -9.992 8.945 -2.965 1.00 98.31 187 LEU A O 1
ATOM 1335 N N . GLU A 1 188 ? -9.975 10.675 -1.519 1.00 97.19 188 GLU A N 1
ATOM 1336 C CA . GLU A 1 188 ? -9.574 11.714 -2.481 1.00 97.19 188 GLU A CA 1
ATOM 1337 C C . GLU A 1 188 ? -8.166 11.469 -3.038 1.00 97.19 188 GLU A C 1
ATOM 1339 O O . GLU A 1 188 ? -7.916 11.694 -4.220 1.00 97.19 188 GLU A O 1
ATOM 1344 N N . ARG A 1 189 ? -7.253 10.977 -2.192 1.00 96.06 189 ARG A N 1
ATOM 1345 C CA . ARG A 1 189 ? -5.845 10.727 -2.541 1.00 96.06 189 ARG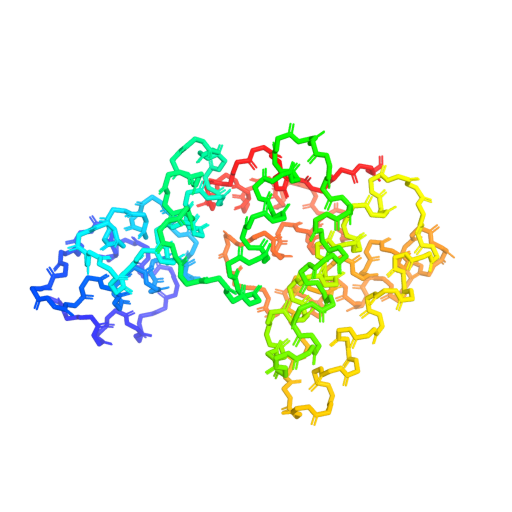 A CA 1
ATOM 1346 C C . ARG A 1 189 ? -5.597 9.337 -3.109 1.00 96.06 189 ARG A C 1
ATOM 1348 O O . ARG A 1 189 ? -4.617 9.126 -3.818 1.00 96.06 189 ARG A O 1
ATOM 1355 N N . ALA A 1 190 ? -6.437 8.370 -2.754 1.00 96.75 190 ALA A N 1
ATOM 1356 C CA . ALA A 1 190 ? -6.220 6.980 -3.103 1.00 96.75 190 ALA A CA 1
ATOM 1357 C C . ALA A 1 190 ? -6.392 6.763 -4.615 1.00 96.75 190 ALA A C 1
ATOM 1359 O O . ALA A 1 190 ? -7.479 7.028 -5.149 1.00 96.75 190 ALA A O 1
ATOM 1360 N N . PRO A 1 191 ? -5.379 6.191 -5.298 1.00 93.25 191 PRO A N 1
ATOM 1361 C CA . PRO A 1 191 ? -5.533 5.759 -6.677 1.00 93.25 191 PRO A CA 1
ATOM 1362 C C . PRO A 1 191 ? -6.723 4.810 -6.808 1.00 93.25 191 PRO A C 1
ATOM 1364 O O . PRO A 1 191 ? -7.025 4.025 -5.898 1.00 93.25 191 PRO A O 1
ATOM 1367 N N . ARG A 1 192 ? -7.399 4.862 -7.954 1.00 93.38 192 ARG A N 1
ATOM 1368 C CA . ARG A 1 192 ? -8.448 3.890 -8.278 1.00 93.38 192 ARG A CA 1
ATOM 1369 C C . ARG A 1 192 ? -7.876 2.477 -8.217 1.00 93.38 192 ARG A C 1
ATOM 1371 O O . ARG A 1 192 ? -6.702 2.276 -8.527 1.00 93.38 192 ARG A O 1
ATOM 1378 N N . ARG A 1 193 ? -8.705 1.514 -7.806 1.00 96.19 193 ARG A N 1
ATOM 1379 C CA . ARG A 1 193 ? -8.367 0.085 -7.766 1.00 96.19 193 ARG A CA 1
ATOM 1380 C C . ARG A 1 193 ? -7.186 -0.253 -6.842 1.00 96.19 193 ARG A C 1
ATOM 1382 O O . ARG A 1 193 ? -6.508 -1.260 -7.028 1.00 96.19 193 ARG A O 1
ATOM 1389 N N . SER A 1 194 ? -6.900 0.602 -5.858 1.00 96.62 194 SER A N 1
ATOM 1390 C CA . SER A 1 194 ? -5.803 0.409 -4.902 1.00 96.62 194 SER A CA 1
ATOM 1391 C C . SER A 1 194 ? -6.297 -0.109 -3.545 1.00 96.62 194 SER A C 1
ATOM 1393 O O . SER A 1 194 ? -7.433 0.186 -3.161 1.00 96.62 194 SER A O 1
ATOM 1395 N N . PRO A 1 195 ? -5.437 -0.792 -2.759 1.00 97.06 195 PRO A N 1
ATOM 1396 C CA . PRO A 1 195 ? -5.769 -1.170 -1.385 1.00 97.06 195 PRO A CA 1
ATOM 1397 C C . PRO A 1 195 ? -6.206 0.021 -0.524 1.00 97.06 195 PRO A C 1
ATOM 1399 O O . PRO A 1 195 ? -7.231 -0.050 0.145 1.00 97.06 195 PRO A O 1
ATOM 1402 N N . ALA A 1 196 ? -5.510 1.160 -0.626 1.00 97.69 196 ALA A N 1
ATOM 1403 C CA . ALA A 1 196 ? -5.863 2.390 0.085 1.00 97.69 196 ALA A CA 1
ATOM 1404 C C . ALA A 1 196 ? -7.322 2.811 -0.149 1.00 97.69 196 ALA A C 1
ATOM 1406 O O . ALA A 1 196 ? -8.027 3.192 0.786 1.00 97.69 196 ALA A O 1
ATOM 1407 N N . ARG A 1 197 ? -7.789 2.705 -1.398 1.00 98.12 197 ARG A N 1
ATOM 1408 C CA . ARG A 1 197 ? -9.154 3.069 -1.779 1.00 98.12 197 ARG A CA 1
ATOM 1409 C C . ARG A 1 197 ? -10.185 2.120 -1.183 1.00 98.12 197 ARG A C 1
ATOM 1411 O O . ARG A 1 197 ? -11.195 2.589 -0.664 1.00 98.12 197 ARG A O 1
ATOM 1418 N N . VAL A 1 198 ? -9.915 0.813 -1.215 1.00 98.25 198 VAL A N 1
ATOM 1419 C CA . VAL A 1 198 ? -10.762 -0.202 -0.567 1.00 98.25 198 VAL A CA 1
ATOM 1420 C C . VAL A 1 198 ? -10.869 0.091 0.928 1.00 98.25 198 VAL A C 1
ATOM 1422 O O . VAL A 1 198 ? -11.975 0.236 1.443 1.00 98.25 198 VAL A O 1
ATOM 1425 N N . TRP A 1 199 ? -9.737 0.280 1.610 1.00 97.69 199 TRP A N 1
ATOM 1426 C CA . TRP A 1 199 ? -9.703 0.602 3.038 1.00 97.69 199 TRP A CA 1
ATOM 1427 C C . TRP A 1 199 ? -10.502 1.867 3.370 1.00 97.69 199 TRP A C 1
ATOM 1429 O O . TRP A 1 199 ? -11.309 1.850 4.303 1.00 97.69 199 TRP A O 1
ATOM 1439 N N . ALA A 1 200 ? -10.341 2.938 2.588 1.00 98.31 200 ALA A N 1
ATOM 1440 C CA . ALA A 1 200 ? -11.070 4.188 2.783 1.00 98.31 200 ALA A CA 1
ATOM 1441 C C . ALA A 1 200 ? -12.587 4.007 2.602 1.00 98.31 200 ALA A C 1
ATOM 1443 O O . ALA A 1 200 ? -13.371 4.489 3.418 1.00 98.31 200 ALA A O 1
ATOM 1444 N N . LEU A 1 201 ? -13.019 3.270 1.574 1.00 98.44 201 LEU A N 1
ATOM 1445 C CA . LEU A 1 201 ? -14.438 2.999 1.329 1.00 98.44 201 LEU A CA 1
ATOM 1446 C C . LEU A 1 201 ? -15.065 2.152 2.438 1.00 98.44 201 LEU A C 1
ATOM 1448 O O . LEU A 1 201 ? -16.185 2.445 2.856 1.00 98.44 201 LEU A O 1
ATOM 1452 N N . VAL A 1 202 ? -14.344 1.158 2.967 1.00 97.12 202 VAL A N 1
ATOM 1453 C CA . VAL A 1 202 ? -14.818 0.384 4.124 1.00 97.12 202 VAL A CA 1
ATOM 1454 C C . VAL A 1 202 ? -14.937 1.275 5.366 1.00 97.12 202 VAL A C 1
ATOM 1456 O O . VAL A 1 202 ? -15.949 1.204 6.057 1.00 97.12 202 VAL A O 1
ATOM 1459 N N . ALA A 1 203 ? -13.977 2.171 5.629 1.00 95.75 203 ALA A N 1
ATOM 1460 C CA . ALA A 1 203 ? -14.059 3.113 6.757 1.00 95.75 203 ALA A CA 1
ATOM 1461 C C . ALA A 1 203 ? -15.260 4.077 6.654 1.00 95.75 203 ALA A C 1
ATOM 1463 O O . ALA A 1 203 ? -15.767 4.561 7.674 1.00 95.75 203 ALA A O 1
ATOM 1464 N N . LEU A 1 204 ? -15.716 4.346 5.428 1.00 97.50 204 LEU A N 1
ATOM 1465 C CA . LEU A 1 204 ? -16.911 5.131 5.106 1.00 97.50 204 LEU A CA 1
ATOM 1466 C C . LEU A 1 204 ? -18.197 4.299 5.049 1.00 97.50 204 LEU A C 1
ATOM 1468 O O . LEU A 1 204 ? -19.226 4.835 4.652 1.00 97.50 204 LEU A O 1
ATOM 1472 N N . GLU A 1 205 ? -18.150 3.013 5.409 1.00 96.19 205 GLU A N 1
ATOM 1473 C CA . GLU A 1 205 ? -19.290 2.082 5.360 1.00 96.19 205 GLU A CA 1
ATOM 1474 C C . GLU A 1 205 ? -19.860 1.880 3.940 1.00 96.19 205 GLU A C 1
ATOM 1476 O O . GLU A 1 205 ? -20.966 1.380 3.745 1.00 96.19 205 GLU A O 1
ATOM 1481 N N . ARG A 1 206 ? -19.075 2.192 2.902 1.00 97.56 206 ARG A N 1
ATOM 1482 C CA . ARG A 1 206 ? -19.443 2.040 1.485 1.00 97.56 206 ARG A CA 1
ATOM 1483 C C . ARG A 1 206 ? -19.015 0.675 0.949 1.00 97.56 206 ARG A C 1
ATOM 1485 O O . ARG A 1 206 ? -18.261 0.572 -0.019 1.00 97.56 206 ARG A O 1
ATOM 1492 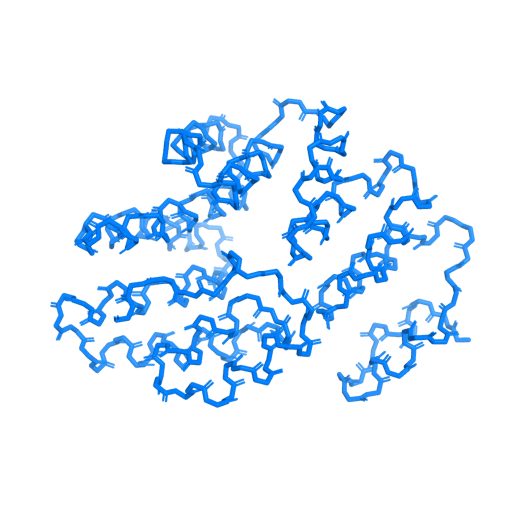N N . ARG A 1 207 ? -19.485 -0.399 1.588 1.00 96.44 207 ARG A N 1
ATOM 1493 C CA . ARG A 1 207 ? -18.993 -1.770 1.340 1.00 96.44 207 ARG A CA 1
ATOM 1494 C C . ARG A 1 207 ? -19.149 -2.237 -0.111 1.00 96.44 207 ARG A C 1
ATOM 1496 O O . ARG A 1 207 ? -18.237 -2.858 -0.641 1.00 96.44 207 ARG A O 1
ATOM 1503 N N . GLN A 1 208 ? -20.261 -1.908 -0.770 1.00 97.81 208 GLN A N 1
ATOM 1504 C CA . GLN A 1 208 ? -20.477 -2.274 -2.178 1.00 97.81 208 GLN A CA 1
ATOM 1505 C C . GLN A 1 208 ? -19.480 -1.584 -3.122 1.00 97.81 208 GLN A C 1
ATOM 1507 O O . GLN A 1 208 ? -19.008 -2.192 -4.078 1.00 97.81 208 GLN A O 1
ATOM 1512 N N . ASP A 1 209 ? -19.128 -0.324 -2.848 1.00 98.19 209 ASP A N 1
ATOM 1513 C CA . ASP A 1 209 ? -18.092 0.381 -3.608 1.00 98.19 209 ASP A CA 1
ATOM 1514 C C . ASP A 1 209 ? -16.713 -0.232 -3.361 1.00 98.19 209 ASP A C 1
ATOM 1516 O O . ASP A 1 209 ? -15.944 -0.405 -4.305 1.00 98.19 209 ASP A O 1
ATOM 1520 N N . ALA A 1 210 ? -16.413 -0.579 -2.104 1.00 98.25 210 ALA A N 1
ATOM 1521 C CA . ALA A 1 210 ? -15.160 -1.224 -1.733 1.00 98.25 210 ALA A CA 1
ATOM 1522 C C . ALA A 1 210 ? -14.980 -2.564 -2.460 1.00 98.25 210 ALA A C 1
ATOM 1524 O O . ALA A 1 210 ? -13.910 -2.809 -3.005 1.00 98.25 210 ALA A O 1
ATOM 1525 N N . GLU A 1 211 ? -16.033 -3.385 -2.537 1.00 98.06 211 GLU A N 1
ATOM 1526 C CA . GLU A 1 211 ? -16.017 -4.655 -3.273 1.00 98.06 211 GLU A CA 1
ATOM 1527 C C . GLU A 1 211 ? -15.746 -4.439 -4.766 1.00 98.06 211 GLU A C 1
ATOM 1529 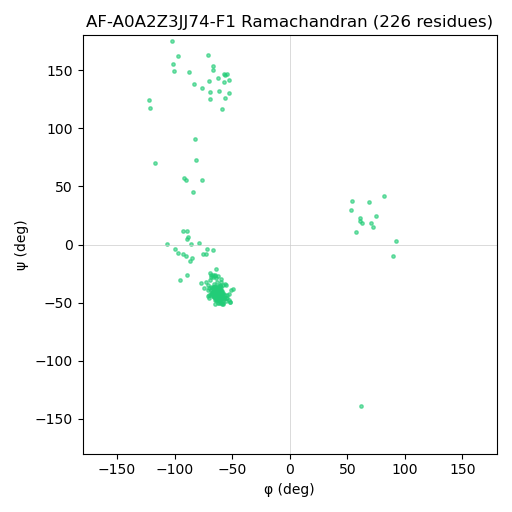O O . GLU A 1 211 ? -14.888 -5.098 -5.350 1.00 98.06 211 GLU A O 1
ATOM 1534 N N . ARG A 1 212 ? -16.409 -3.456 -5.391 1.00 97.94 212 ARG A N 1
ATOM 1535 C CA . ARG A 1 212 ? -16.155 -3.121 -6.802 1.00 97.94 212 ARG A CA 1
ATOM 1536 C C . ARG A 1 212 ? -14.706 -2.712 -7.049 1.00 97.94 212 ARG A C 1
ATOM 1538 O O . ARG A 1 212 ? -14.113 -3.163 -8.024 1.00 97.94 212 ARG A O 1
ATOM 1545 N N . GLU A 1 213 ? -14.136 -1.870 -6.189 1.00 97.75 213 GLU A N 1
ATOM 1546 C CA . GLU A 1 213 ? -12.733 -1.443 -6.296 1.00 97.75 213 GLU A CA 1
ATOM 1547 C C . GLU A 1 213 ? -11.757 -2.598 -6.031 1.00 97.75 213 GLU A C 1
ATOM 1549 O O . GLU A 1 213 ? -10.742 -2.705 -6.717 1.00 97.75 213 GLU A O 1
ATOM 1554 N N . PHE A 1 214 ? -12.080 -3.480 -5.082 1.00 97.94 214 PHE A N 1
ATOM 1555 C CA . PHE A 1 214 ? -11.291 -4.664 -4.749 1.00 97.94 214 PHE A CA 1
ATOM 1556 C C . PHE A 1 214 ? -11.198 -5.630 -5.938 1.00 97.94 214 PHE A C 1
ATOM 1558 O O . PHE A 1 214 ? -10.094 -5.985 -6.360 1.00 97.94 214 PHE A O 1
ATOM 1565 N N . GLN A 1 215 ? -12.342 -5.969 -6.543 1.00 97.62 215 GLN A N 1
ATOM 1566 C CA . GLN A 1 215 ? -12.405 -6.828 -7.729 1.00 97.62 215 GLN A CA 1
ATOM 1567 C C . GLN A 1 215 ? -11.750 -6.167 -8.947 1.00 97.62 215 GLN A C 1
ATOM 1569 O O . GLN A 1 215 ? -10.948 -6.787 -9.645 1.00 97.62 215 GLN A O 1
ATOM 1574 N N . ALA A 1 216 ? -12.036 -4.884 -9.189 1.00 95.88 216 ALA A N 1
ATOM 1575 C CA . ALA A 1 216 ? -11.449 -4.152 -10.310 1.00 95.88 216 ALA A CA 1
ATOM 1576 C C . ALA A 1 216 ? -9.922 -4.004 -10.192 1.00 95.88 216 ALA A C 1
ATOM 1578 O O . ALA A 1 216 ? -9.245 -3.929 -11.216 1.00 95.88 216 ALA A O 1
ATOM 1579 N N . GLY A 1 217 ? -9.384 -3.972 -8.968 1.00 96.88 217 GLY A N 1
ATOM 1580 C CA . GLY A 1 217 ? -7.948 -3.954 -8.689 1.00 96.88 217 GLY A CA 1
ATOM 1581 C C . GLY A 1 217 ? -7.274 -5.316 -8.637 1.00 96.88 217 GLY A C 1
ATOM 1582 O O . GLY A 1 217 ? -6.066 -5.359 -8.410 1.00 96.88 217 GLY A O 1
ATOM 1583 N N . GLN A 1 218 ? -8.019 -6.407 -8.858 1.00 97.19 218 GLN A N 1
ATOM 1584 C CA . GLN A 1 218 ? -7.497 -7.778 -8.815 1.00 97.19 218 GLN A CA 1
ATOM 1585 C C . GLN A 1 218 ? -6.776 -8.072 -7.490 1.00 97.19 218 GLN A C 1
ATOM 1587 O O . GLN A 1 218 ? -5.720 -8.705 -7.465 1.00 97.19 218 GLN A O 1
ATOM 1592 N N . LEU A 1 219 ? -7.299 -7.533 -6.387 1.00 97.69 219 LEU A N 1
ATOM 1593 C CA . LEU A 1 219 ? -6.640 -7.633 -5.094 1.00 97.69 219 LEU A CA 1
ATOM 1594 C C . LEU A 1 219 ? -6.821 -9.040 -4.511 1.00 97.69 219 LEU A C 1
ATOM 1596 O O . LEU A 1 219 ? -7.914 -9.600 -4.512 1.00 97.69 219 LEU A O 1
ATOM 1600 N N . GLY A 1 220 ? -5.736 -9.614 -3.995 1.00 96.81 220 GLY A N 1
ATOM 1601 C CA . GLY A 1 220 ? -5.779 -10.873 -3.258 1.00 96.81 220 GLY A CA 1
ATOM 1602 C C . GLY A 1 220 ? -6.528 -10.719 -1.931 1.00 96.81 220 GLY A C 1
ATOM 1603 O O . GLY A 1 220 ? -6.495 -9.651 -1.318 1.00 96.81 220 GLY A O 1
ATOM 1604 N N . ALA A 1 221 ? -7.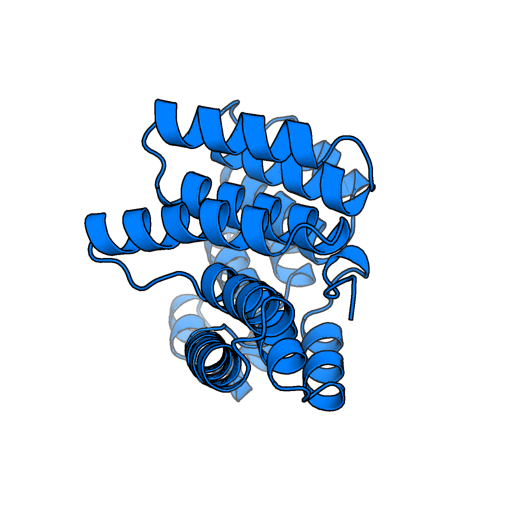165 -11.795 -1.458 1.00 94.06 221 ALA A N 1
ATOM 1605 C CA . ALA A 1 221 ? -8.045 -11.797 -0.278 1.00 94.06 221 ALA A CA 1
ATOM 1606 C C . ALA A 1 221 ? -7.441 -11.121 0.970 1.00 94.06 221 ALA A C 1
ATOM 1608 O O . ALA A 1 221 ? -8.137 -10.392 1.673 1.00 94.06 221 ALA A O 1
ATOM 1609 N N . GLY A 1 222 ? -6.136 -11.294 1.208 1.00 92.06 222 GLY A N 1
ATOM 1610 C CA . GLY A 1 222 ? -5.427 -10.702 2.349 1.00 92.06 222 GLY A CA 1
ATOM 1611 C C . GLY A 1 222 ? -5.313 -9.169 2.343 1.00 92.06 222 GLY A C 1
ATOM 1612 O O . GLY A 1 222 ? -4.810 -8.602 3.306 1.00 92.06 222 GLY A O 1
ATOM 1613 N N . TRP A 1 223 ? -5.765 -8.485 1.286 1.00 94.31 223 TRP A N 1
ATOM 1614 C CA . TRP A 1 223 ? -5.855 -7.018 1.241 1.00 94.31 223 TRP A CA 1
ATOM 1615 C C . TRP A 1 223 ? -7.192 -6.464 1.732 1.00 94.31 223 TRP A C 1
ATOM 1617 O O . TRP A 1 223 ? -7.321 -5.246 1.893 1.00 94.31 223 TRP A O 1
ATOM 1627 N N . TRP A 1 224 ? -8.189 -7.323 1.955 1.00 94.50 224 TRP A N 1
ATOM 1628 C CA . TRP A 1 224 ? -9.456 -6.886 2.521 1.00 94.50 224 TRP A CA 1
ATOM 1629 C C . TRP A 1 224 ? -9.263 -6.476 3.993 1.00 94.50 224 TRP A C 1
ATOM 1631 O O . TRP A 1 224 ? -8.671 -7.249 4.748 1.00 94.50 224 TRP A O 1
ATOM 1641 N N . PRO A 1 225 ? -9.762 -5.303 4.435 1.00 89.62 225 PRO A N 1
ATOM 1642 C CA . PRO A 1 225 ? -9.650 -4.893 5.834 1.00 89.62 225 PRO A CA 1
ATOM 1643 C C . PRO A 1 225 ? -10.314 -5.917 6.765 1.00 89.62 225 PRO A C 1
ATOM 1645 O O . PRO A 1 225 ? -11.531 -6.131 6.700 1.00 89.62 225 PRO A O 1
ATOM 1648 N N . SER A 1 226 ? -9.523 -6.547 7.632 1.00 72.38 226 SER A N 1
ATOM 1649 C CA . SER A 1 226 ? -9.983 -7.501 8.643 1.00 72.38 226 SER A CA 1
ATOM 1650 C C . SER A 1 226 ? -10.393 -6.789 9.947 1.00 72.38 226 SER A C 1
ATOM 1652 O O . SER A 1 226 ? -9.870 -5.731 10.301 1.00 72.38 226 SER A O 1
ATOM 1654 N N . GLY A 1 227 ? -11.372 -7.353 10.666 1.00 57.94 227 GLY A N 1
ATOM 1655 C CA . GLY A 1 227 ? -11.863 -6.819 11.947 1.00 57.94 227 GLY A CA 1
ATOM 1656 C C . GLY A 1 227 ? -12.889 -5.680 11.837 1.00 57.94 227 GLY A C 1
ATOM 1657 O O . GLY A 1 227 ? -12.781 -4.691 12.563 1.00 57.94 227 GLY A O 1
ATOM 1658 N N . GLN A 1 228 ? -13.846 -5.781 10.911 1.00 50.53 228 GLN A N 1
ATOM 1659 C CA . GLN A 1 228 ? -15.085 -4.990 10.994 1.00 50.53 228 GLN A CA 1
ATOM 1660 C C . GLN A 1 228 ? -15.959 -5.492 12.139 1.00 50.53 228 GLN A C 1
ATOM 1662 O O . GLN A 1 228 ? -16.063 -6.733 12.265 1.00 50.53 228 GLN A O 1
#

Organism: NCBI:txid2202254

Radius of gyration: 17.07 Å; Cα contacts (8 Å, |Δi|>4): 407; chains: 1; bounding box: 40×36×49 Å

pLDDT: mean 95.32, std 5.25, range [50.53, 98.81]

Solvent-accessible surface area (backbone atoms only — not comparable to full-atom values): 11157 Å² total; per-residue (Å²): 138,54,76,73,58,51,74,72,45,59,72,88,54,31,60,64,50,56,75,76,56,75,70,56,94,90,37,20,35,64,48,12,52,51,28,42,61,64,15,37,28,70,58,5,25,56,25,2,56,73,35,39,83,82,5,30,67,52,17,22,54,17,24,52,45,49,52,37,54,70,62,18,51,64,40,49,68,80,46,68,97,45,31,58,46,34,34,54,51,16,50,46,24,49,62,71,73,45,72,26,65,61,37,17,51,51,12,29,53,41,5,60,76,72,65,38,60,72,32,26,34,54,11,26,36,52,38,22,52,51,29,37,57,72,69,35,27,73,60,17,47,59,43,37,48,51,34,47,50,50,21,58,75,68,76,43,79,65,54,23,44,48,33,6,52,46,12,46,27,34,36,74,74,69,36,52,76,59,12,40,54,36,10,52,56,7,41,77,63,23,46,63,32,33,64,24,28,28,38,6,26,48,52,63,69,37,51,72,58,18,50,53,33,37,61,66,17,51,50,17,77,74,65,56,81,63,77,125

Foldseek 3Di:
DAPVVLVPDDLVVNVVVLVPDDHDPPCLQVSLVVCVLSLNLVSNLVSLVVNPPSSLLSNLVSCLQLLVLVSNVVSLVPDPPALSSLLSVLSSCLSVVHPNLVSLVVSLVRCVVVVPLVSNLSSLLSNLLVCVLVVNLVVSLVSLVVNVVSCVVVVHDRALSSLLSNLSSCVSVPNLVVSLVSLVVSCVRRRQLDLSNLSSCVSNVVNVVSVVSPVSSSGDPSSHRPDD

Sequence (228 aa):
MTLAALRTLPDALLLGALKHFQPALGEEGAAAALALGAGVPDLALRWGLAAGPAGAALAAAAALRLGQTDTAQRLIGPLPPDARRAVLHARLQALRGEGAAEAAQLARHQARREGDAPALIAAVTLLGELQLGEAEALTALRTLAEGLKVAELTSQDADAHLLAVLAHAQRRVGGAAKARRTAEKALERAPRRSPARVWALVALERRQDAEREFQAGQLGAGWWPSGQ